Protein AF-0000000075406752 (afdb_homodimer)

Structure (mmCIF, N/CA/C/O backbone):
data_AF-0000000075406752-model_v1
#
loop_
_entity.id
_entity.type
_entity.pdbx_description
1 polymer 'Transcriptional regulator PadR-like family protein'
#
loop_
_atom_site.group_PDB
_atom_site.id
_atom_site.type_symbol
_atom_site.label_atom_id
_atom_site.label_alt_id
_atom_site.label_comp_id
_atom_site.label_asym_id
_atom_site.label_entity_id
_atom_site.label_seq_id
_atom_site.pdbx_PDB_ins_code
_atom_site.Cartn_x
_atom_site.Cartn_y
_atom_site.Cartn_z
_atom_site.occupancy
_atom_site.B_iso_or_equiv
_atom_site.auth_seq_id
_atom_site.auth_comp_id
_atom_site.auth_asym_id
_atom_site.auth_atom_id
_atom_site.pdbx_PDB_model_num
ATOM 1 N N . MET A 1 1 ? -32.5 10.633 36.094 1 24.72 1 MET A N 1
ATOM 2 C CA . MET A 1 1 ? -31.578 9.578 35.688 1 24.72 1 MET A CA 1
ATOM 3 C C . MET A 1 1 ? -31.484 9.469 34.156 1 24.72 1 MET A C 1
ATOM 5 O O . MET A 1 1 ? -32.438 9.062 33.5 1 24.72 1 MET A O 1
ATOM 9 N N . GLY A 1 2 ? -30.953 10.375 33.375 1 26.61 2 GLY A N 1
ATOM 10 C CA . GLY A 1 2 ? -31.203 10.727 32 1 26.61 2 GLY A CA 1
ATOM 11 C C . GLY A 1 2 ? -30.594 9.742 31.016 1 26.61 2 GLY A C 1
ATOM 12 O O . GLY A 1 2 ? -29.516 9.188 31.266 1 26.61 2 GLY A O 1
ATOM 13 N N . ASN A 1 3 ? -31.312 8.984 30.156 1 24.66 3 ASN A N 1
ATOM 14 C CA . ASN A 1 3 ? -31.109 7.953 29.156 1 24.66 3 ASN A CA 1
ATOM 15 C C . ASN A 1 3 ? -30.156 8.422 28.047 1 24.66 3 ASN A C 1
ATOM 17 O O . ASN A 1 3 ? -30.484 9.336 27.297 1 24.66 3 ASN A O 1
ATOM 21 N N . ILE A 1 4 ? -28.938 8.562 28.266 1 25.47 4 ILE A N 1
ATOM 22 C CA . ILE A 1 4 ? -27.984 9.031 27.281 1 25.47 4 ILE A CA 1
ATOM 23 C C . ILE A 1 4 ? -28 8.094 26.062 1 25.47 4 ILE A C 1
ATOM 25 O O . ILE A 1 4 ? -27.812 6.887 26.219 1 25.47 4 ILE A O 1
ATOM 29 N N . SER A 1 5 ? -28.812 8.336 25.078 1 24.89 5 SER A N 1
ATOM 30 C CA . SER A 1 5 ? -28.969 7.66 23.781 1 24.89 5 SER A CA 1
ATOM 31 C C . SER A 1 5 ? -27.641 7.566 23.047 1 24.89 5 SER A C 1
ATOM 33 O O . SER A 1 5 ? -26.875 8.539 22.984 1 24.89 5 SER A O 1
ATOM 35 N N . PHE A 1 6 ? -27 6.457 23.016 1 24.16 6 PHE A N 1
ATOM 36 C CA . PHE A 1 6 ? -25.812 5.965 22.312 1 24.16 6 PHE A CA 1
ATOM 37 C C . PHE A 1 6 ? -25.922 6.273 20.812 1 24.16 6 PHE A C 1
ATOM 39 O O . PHE A 1 6 ? -26.766 5.723 20.125 1 24.16 6 PHE A O 1
ATOM 46 N N . ILE A 1 7 ? -25.719 7.484 20.406 1 25.34 7 ILE A N 1
ATOM 47 C CA . ILE A 1 7 ? -25.766 7.852 18.984 1 25.34 7 ILE A CA 1
ATOM 48 C C . ILE A 1 7 ? -24.75 7.012 18.203 1 25.34 7 ILE A C 1
ATOM 50 O O . ILE A 1 7 ? -23.547 7.035 18.5 1 25.34 7 ILE A O 1
ATOM 54 N N . ASN A 1 8 ? -25.016 5.871 17.703 1 25.25 8 ASN A N 1
ATOM 55 C CA . ASN A 1 8 ? -24.406 4.973 16.734 1 25.25 8 ASN A CA 1
ATOM 56 C C . ASN A 1 8 ? -23.875 5.738 15.523 1 25.25 8 ASN A C 1
ATOM 58 O O . ASN A 1 8 ? -24.656 6.176 14.672 1 25.25 8 ASN A O 1
ATOM 62 N N . ILE A 1 9 ? -22.984 6.562 15.695 1 26.2 9 ILE A N 1
ATOM 63 C CA . ILE A 1 9 ? -22.453 7.273 14.539 1 26.2 9 ILE A CA 1
ATOM 64 C C . ILE A 1 9 ? -21.938 6.27 13.508 1 26.2 9 ILE A C 1
ATOM 66 O O . ILE A 1 9 ? -20.984 5.539 13.766 1 26.2 9 ILE A O 1
ATOM 70 N N . LEU A 1 10 ? -22.719 5.668 12.609 1 30.2 10 LEU A N 1
ATOM 71 C CA . LEU A 1 10 ? -22.516 4.973 11.344 1 30.2 10 LEU A CA 1
ATOM 72 C C . LEU A 1 10 ? -21.484 5.703 10.484 1 30.2 10 LEU A C 1
ATOM 74 O O . LEU A 1 10 ? -21.719 6.828 10.039 1 30.2 10 LEU A O 1
ATOM 78 N N . LEU A 1 11 ? -20.422 5.656 10.844 1 33.12 11 LEU A N 1
ATOM 79 C CA . LEU A 1 11 ? -19.375 6.148 9.938 1 33.12 11 LEU A CA 1
ATOM 80 C C . LEU A 1 11 ? -19.625 5.684 8.508 1 33.12 11 LEU A C 1
ATOM 82 O O . LEU A 1 11 ? -19.812 4.488 8.266 1 33.12 11 LEU A O 1
ATOM 86 N N . PRO A 1 12 ? -20.062 6.605 7.598 1 32.97 12 PRO A N 1
ATOM 87 C CA . PRO A 1 12 ? -20.547 6.277 6.262 1 32.97 12 PRO A CA 1
ATOM 88 C C . PRO A 1 12 ? -19.531 5.492 5.434 1 32.97 12 PRO A C 1
ATOM 90 O O . PRO A 1 12 ? -18.328 5.668 5.605 1 32.97 12 PRO A O 1
ATOM 93 N N . ASP A 1 13 ? -19.938 4.301 4.867 1 33.06 13 ASP A N 1
ATOM 94 C CA . ASP A 1 13 ? -19.469 3.477 3.756 1 33.06 13 ASP A CA 1
ATOM 95 C C . ASP A 1 13 ? -18.719 4.32 2.721 1 33.06 13 ASP A C 1
ATOM 97 O O . ASP A 1 13 ? -17.891 3.803 1.979 1 33.06 13 ASP A O 1
ATOM 101 N N . LYS A 1 14 ? -19 5.539 2.768 1 38.19 14 LYS A N 1
ATOM 102 C CA . LYS A 1 14 ? -18.547 6.422 1.693 1 38.19 14 LYS A CA 1
ATOM 103 C C . LYS A 1 14 ? -17.047 6.684 1.788 1 38.19 14 LYS A C 1
ATOM 105 O O . LYS A 1 14 ? -16.391 6.891 0.771 1 38.19 14 LYS A O 1
ATOM 110 N N . LEU A 1 15 ? -16.531 6.852 2.934 1 38.03 15 LEU A N 1
ATOM 111 C CA . LEU A 1 15 ? -15.117 7.191 2.998 1 38.03 15 LEU A CA 1
ATOM 112 C C . LEU A 1 15 ? -14.258 6.02 2.535 1 38.03 15 LEU A C 1
ATOM 114 O O . LEU A 1 15 ? -13.258 6.215 1.832 1 38.03 15 LEU A O 1
ATOM 118 N N . ALA A 1 16 ? -14.594 4.848 3.035 1 38.09 16 ALA A N 1
ATOM 119 C CA . ALA A 1 16 ? -13.875 3.695 2.494 1 38.09 16 ALA A CA 1
ATOM 120 C C . ALA A 1 16 ? -14.039 3.611 0.979 1 38.09 16 ALA A C 1
ATOM 122 O O . ALA A 1 16 ? -13.07 3.348 0.259 1 38.09 16 ALA A O 1
ATOM 123 N N . ALA A 1 17 ? -15.312 3.875 0.597 1 36.66 17 ALA A N 1
ATOM 124 C CA . ALA A 1 17 ? -15.609 3.881 -0.833 1 36.66 17 ALA A CA 1
ATOM 125 C C . ALA A 1 17 ? -14.875 5.016 -1.541 1 36.66 17 ALA A C 1
ATOM 127 O O . ALA A 1 17 ? -14.391 4.844 -2.66 1 36.66 17 ALA A O 1
ATOM 128 N N . ALA A 1 18 ? -14.836 6.086 -0.958 1 37.94 18 ALA A N 1
ATOM 129 C CA . ALA A 1 18 ? -14.156 7.207 -1.605 1 37.94 18 ALA A CA 1
ATOM 130 C C . ALA A 1 18 ? -12.664 6.922 -1.779 1 37.94 18 ALA A C 1
ATOM 132 O O . ALA A 1 18 ? -12.07 7.297 -2.791 1 37.94 18 ALA A O 1
ATOM 133 N N . THR A 1 19 ? -11.977 6.383 -0.791 1 38.41 19 THR A N 1
ATOM 134 C CA . THR A 1 19 ? -10.562 6.039 -0.949 1 38.41 19 THR A CA 1
ATOM 135 C C . THR A 1 19 ? -10.383 4.984 -2.039 1 38.41 19 THR A C 1
ATOM 137 O O . THR A 1 19 ? -9.477 5.09 -2.865 1 38.41 19 THR A O 1
ATOM 140 N N . VAL A 1 20 ? -11.297 4.078 -2.031 1 35.53 20 VAL A N 1
ATOM 141 C CA . VAL A 1 20 ? -11.266 3.088 -3.102 1 35.53 20 VAL A CA 1
ATOM 142 C C . VAL A 1 20 ? -11.648 3.744 -4.426 1 35.53 20 VAL A C 1
ATOM 144 O O . VAL A 1 20 ? -11.07 3.443 -5.469 1 35.53 20 VAL A O 1
ATOM 147 N N . VAL A 1 21 ? -12.688 4.539 -4.383 1 36.91 21 VAL A N 1
ATOM 148 C CA . VAL A 1 21 ? -13.156 5.219 -5.586 1 36.91 21 VAL A CA 1
ATOM 149 C C . VAL A 1 21 ? -12.055 6.121 -6.133 1 36.91 21 VAL A C 1
ATOM 151 O O . VAL A 1 21 ? -11.883 6.227 -7.352 1 36.91 21 VAL A O 1
ATOM 154 N N . ALA A 1 22 ? -11.453 6.848 -5.367 1 38.84 22 ALA A N 1
ATOM 155 C CA . ALA A 1 22 ? -10.367 7.656 -5.906 1 38.84 22 ALA A CA 1
ATOM 156 C C . ALA A 1 22 ? -9.32 6.777 -6.594 1 38.84 22 ALA A C 1
ATOM 158 O O . ALA A 1 22 ? -8.766 7.156 -7.625 1 38.84 22 ALA A O 1
ATOM 159 N N . MET A 1 23 ? -9.094 5.609 -6.125 1 36.25 23 MET A N 1
ATOM 160 C CA . MET A 1 23 ? -8.133 4.664 -6.68 1 36.25 23 MET A CA 1
ATOM 161 C C . MET A 1 23 ? -8.617 4.113 -8.016 1 36.25 23 MET A C 1
ATOM 163 O O . MET A 1 23 ? -7.805 3.775 -8.883 1 36.25 23 MET A O 1
ATOM 167 N N . THR A 1 24 ? -9.898 3.83 -8.039 1 35.12 24 THR A N 1
ATOM 168 C CA . THR A 1 24 ? -10.414 3.211 -9.258 1 35.12 24 THR A CA 1
ATOM 169 C C . THR A 1 24 ? -10.516 4.234 -10.383 1 35.12 24 THR A C 1
ATOM 171 O O . THR A 1 24 ? -10.898 3.893 -11.508 1 35.12 24 THR A O 1
ATOM 174 N N . SER A 1 25 ? -10.664 5.434 -10 1 36.56 25 SER A N 1
ATOM 175 C CA . SER A 1 25 ? -10.82 6.289 -11.172 1 36.56 25 SER A CA 1
ATOM 176 C C . SER A 1 25 ? -9.641 6.145 -12.133 1 36.56 25 SER A C 1
ATOM 178 O O . SER A 1 25 ? -9.633 6.75 -13.203 1 36.56 25 SER A O 1
ATOM 180 N N . ALA A 1 26 ? -8.508 5.773 -11.633 1 38.19 26 ALA A N 1
ATOM 181 C CA . ALA A 1 26 ? -7.445 5.918 -12.625 1 38.19 26 ALA A CA 1
ATOM 182 C C . ALA A 1 26 ? -7.816 5.223 -13.93 1 38.19 26 ALA A C 1
ATOM 184 O O . ALA A 1 26 ? -7.801 5.844 -15 1 38.19 26 ALA A O 1
ATOM 185 N N . THR A 1 27 ? -6.891 4.211 -14.367 1 35.78 27 THR A N 1
ATOM 186 C CA . THR A 1 27 ? -6.527 3.828 -15.727 1 35.78 27 THR A CA 1
ATOM 187 C C . THR A 1 27 ? -7.531 2.832 -16.297 1 35.78 27 THR A C 1
ATOM 189 O O . THR A 1 27 ? -7.344 1.619 -16.188 1 35.78 27 THR A O 1
ATOM 192 N N . ARG A 1 28 ? -8.82 3.084 -15.945 1 36.91 28 ARG A N 1
ATOM 193 C CA . ARG A 1 28 ? -9.602 2.123 -16.719 1 36.91 28 ARG A CA 1
ATOM 194 C C . ARG A 1 28 ? -9.297 2.244 -18.203 1 36.91 28 ARG A C 1
ATOM 196 O O . ARG A 1 28 ? -9.641 3.248 -18.828 1 36.91 28 ARG A O 1
ATOM 203 N N . ASN A 1 29 ? -8.188 1.988 -18.719 1 35.59 29 ASN A N 1
ATOM 204 C CA . ASN A 1 29 ? -8.188 1.88 -20.172 1 35.59 29 ASN A CA 1
ATOM 205 C C . ASN A 1 29 ? -9.297 0.95 -20.656 1 35.59 29 ASN A C 1
ATOM 207 O O . ASN A 1 29 ? -9.375 -0.204 -20.234 1 35.59 29 ASN A O 1
ATOM 211 N N . GLN A 1 30 ? -10.484 1.503 -21.016 1 37.66 30 GLN A N 1
ATOM 212 C CA . GLN A 1 30 ? -11.688 0.983 -21.656 1 37.66 30 GLN A CA 1
ATOM 213 C C . GLN A 1 30 ? -11.344 0.011 -22.781 1 37.66 30 GLN A C 1
ATOM 215 O O . GLN A 1 30 ? -12.203 -0.346 -23.594 1 37.66 30 GLN A O 1
ATOM 220 N N . GLY A 1 31 ? -10.188 -0.173 -23.297 1 35.91 31 GLY A N 1
ATOM 221 C CA . GLY A 1 31 ? -10.383 -1.064 -24.422 1 35.91 31 GLY A CA 1
ATOM 222 C C . GLY A 1 31 ? -11.016 -2.391 -24.031 1 35.91 31 GLY A C 1
ATOM 223 O O . GLY A 1 31 ? -11.336 -2.613 -22.875 1 35.91 31 GLY A O 1
ATOM 224 N N . LYS A 1 32 ? -11.227 -3.432 -24.797 1 46.22 32 LYS A N 1
ATOM 225 C CA . LYS A 1 32 ? -12.023 -4.652 -24.719 1 46.22 32 LYS A CA 1
ATOM 226 C C . LYS A 1 32 ? -12.047 -5.215 -23.312 1 46.22 32 LYS A C 1
ATOM 228 O O . LYS A 1 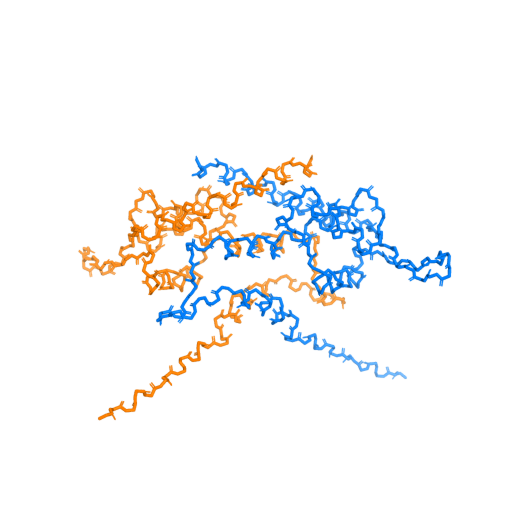32 ? -13.102 -5.637 -22.828 1 46.22 32 LYS A O 1
ATOM 233 N N . GLY A 1 33 ? -11.102 -5.859 -22.609 1 48 33 GLY A N 1
ATOM 234 C CA . GLY A 1 33 ? -11.234 -6.594 -21.359 1 48 33 GLY A CA 1
ATOM 235 C C . GLY A 1 33 ? -11.023 -5.727 -20.141 1 48 33 GLY A C 1
ATOM 236 O O . GLY A 1 33 ? -9.977 -5.09 -19.984 1 48 33 GLY A O 1
ATOM 237 N N . GLY A 1 34 ? -12.047 -4.891 -19.594 1 62.34 34 GLY A N 1
ATOM 238 C CA . GLY A 1 34 ? -12.352 -4.012 -18.469 1 62.34 34 GLY A CA 1
ATOM 239 C C . GLY A 1 34 ? -11.516 -4.309 -17.234 1 62.34 34 GLY A C 1
ATOM 240 O O . GLY A 1 34 ? -11.859 -3.871 -16.141 1 62.34 34 GLY A O 1
ATOM 241 N N . GLY A 1 35 ? -10.57 -5.09 -17.25 1 83.25 35 GLY A N 1
ATOM 242 C CA . GLY A 1 35 ? -9.867 -5.457 -16.031 1 83.25 35 GLY A CA 1
ATOM 243 C C . GLY A 1 35 ? -8.688 -4.547 -15.734 1 83.25 35 GLY A C 1
ATOM 244 O O . GLY A 1 35 ? -8.43 -3.592 -16.469 1 83.25 35 GLY A O 1
ATOM 245 N N . VAL A 1 36 ? -8.109 -4.578 -14.648 1 94 36 VAL A N 1
ATOM 246 C CA . VAL A 1 36 ? -6.93 -3.834 -14.219 1 94 36 VAL A CA 1
ATOM 247 C C . VAL A 1 36 ? -5.781 -4.07 -15.203 1 94 36 VAL A C 1
ATOM 249 O O . VAL A 1 36 ? -5.547 -5.203 -15.625 1 94 36 VAL A O 1
ATOM 252 N N . ASP A 1 37 ? -5.117 -2.957 -15.672 1 97.5 37 ASP A N 1
ATOM 253 C CA . ASP A 1 37 ? -3.908 -3.088 -16.484 1 97.5 37 ASP A CA 1
ATOM 254 C C . ASP A 1 37 ? -2.654 -3.014 -15.609 1 97.5 37 ASP A C 1
ATOM 256 O O . ASP A 1 37 ? -2.168 -1.922 -15.312 1 97.5 37 ASP A O 1
ATOM 260 N N . TYR A 1 38 ? -2.01 -4.09 -15.375 1 98.19 38 TYR A N 1
ATOM 261 C CA . TYR A 1 38 ? -0.86 -4.172 -14.477 1 98.19 38 TYR A CA 1
ATOM 262 C C . TYR A 1 38 ? 0.425 -3.797 -15.203 1 98.19 38 TYR A C 1
ATOM 264 O O . TYR A 1 38 ? 1.492 -3.717 -14.594 1 98.19 38 TYR A O 1
ATOM 272 N N . THR A 1 39 ? 0.388 -3.557 -16.469 1 98.5 39 THR A N 1
ATOM 273 C CA . THR A 1 39 ? 1.556 -3.076 -17.203 1 98.5 39 THR A CA 1
ATOM 274 C C . THR A 1 39 ? 1.604 -1.551 -17.203 1 98.5 39 THR A C 1
ATOM 276 O O . THR A 1 39 ? 2.557 -0.956 -17.719 1 98.5 39 THR A O 1
ATOM 279 N N . ASP A 1 40 ? 0.571 -0.967 -16.641 1 97.75 40 ASP A N 1
ATOM 280 C CA . ASP A 1 40 ? 0.488 0.486 -16.547 1 97.75 40 ASP A CA 1
ATOM 281 C C . ASP A 1 40 ? 1.146 0.988 -15.258 1 97.75 40 ASP A C 1
ATOM 283 O O . ASP A 1 40 ? 0.696 0.663 -14.164 1 97.75 40 ASP A O 1
ATOM 287 N N . ARG A 1 41 ? 2.092 1.85 -15.398 1 97 41 ARG A N 1
ATOM 288 C CA . ARG A 1 41 ? 2.803 2.428 -14.266 1 97 41 ARG A CA 1
ATOM 289 C C . ARG A 1 41 ? 1.844 3.158 -13.328 1 97 41 ARG A C 1
ATOM 291 O O . ARG A 1 41 ? 2.057 3.191 -12.117 1 97 41 ARG A O 1
ATOM 298 N N . GLN A 1 42 ? 0.825 3.701 -13.93 1 96.5 42 GLN A N 1
ATOM 299 C CA . GLN A 1 42 ? -0.124 4.488 -13.148 1 96.5 42 GLN A CA 1
ATOM 300 C C . GLN A 1 42 ? -0.824 3.623 -12.102 1 96.5 42 GLN A C 1
ATOM 302 O O . GLN A 1 42 ? -1.146 4.098 -11.008 1 96.5 42 GLN A O 1
ATOM 307 N N . TYR A 1 43 ? -1.091 2.354 -12.391 1 96.69 43 TYR A N 1
ATOM 308 C CA . TYR A 1 43 ? -1.7 1.454 -11.414 1 96.69 43 TYR A CA 1
ATOM 309 C C . TYR A 1 43 ? -0.833 1.331 -10.172 1 96.69 43 TYR A C 1
ATOM 311 O O . TYR A 1 43 ? -1.315 1.519 -9.055 1 96.69 43 TYR A O 1
ATOM 319 N N . TRP A 1 44 ? 0.472 1.095 -10.352 1 97.38 44 TRP A N 1
ATOM 320 C CA . TRP A 1 44 ? 1.381 0.863 -9.234 1 97.38 44 TRP A CA 1
ATOM 321 C C . TRP A 1 44 ? 1.648 2.156 -8.469 1 97.38 44 TRP A C 1
ATOM 323 O O . TRP A 1 44 ? 1.719 2.158 -7.238 1 97.38 44 TRP A O 1
ATOM 333 N N . SER A 1 45 ? 1.775 3.262 -9.203 1 96.5 45 SER A N 1
ATOM 334 C CA . SER A 1 45 ? 1.986 4.555 -8.562 1 96.5 45 SER A CA 1
ATOM 335 C C . SER A 1 45 ? 0.792 4.941 -7.699 1 96.5 45 SER A C 1
ATOM 337 O O . SER A 1 45 ? 0.961 5.52 -6.621 1 96.5 45 SER A O 1
ATOM 339 N N . GLY A 1 46 ? -0.422 4.648 -8.25 1 96.69 46 GLY A N 1
ATOM 340 C CA . GLY A 1 46 ? -1.618 4.902 -7.465 1 96.69 46 GLY A CA 1
ATOM 341 C C . GLY A 1 46 ? -1.681 4.082 -6.191 1 96.69 46 GLY A C 1
ATOM 342 O O . GLY A 1 46 ? -2.043 4.594 -5.133 1 96.69 46 GLY A O 1
ATOM 343 N N . LEU A 1 47 ? -1.373 2.83 -6.301 1 97.12 47 LEU A N 1
ATOM 344 C CA . LEU A 1 47 ? -1.353 1.911 -5.164 1 97.12 47 LEU A CA 1
ATOM 345 C C . LEU A 1 47 ? -0.333 2.357 -4.125 1 97.12 47 LEU A C 1
ATOM 347 O O . LEU A 1 47 ? -0.618 2.344 -2.924 1 97.12 47 LEU A O 1
ATOM 351 N N . ILE A 1 48 ? 0.802 2.768 -4.539 1 97.31 48 ILE A N 1
ATOM 352 C CA . ILE A 1 48 ? 1.881 3.232 -3.674 1 97.31 48 ILE A CA 1
ATOM 353 C C . ILE A 1 48 ? 1.451 4.508 -2.953 1 97.31 48 ILE A C 1
ATOM 355 O O . ILE A 1 48 ? 1.604 4.621 -1.734 1 97.31 48 ILE A O 1
ATOM 359 N N . LYS A 1 49 ? 0.901 5.414 -3.664 1 96.88 49 LYS A N 1
ATOM 360 C CA . LYS A 1 49 ? 0.445 6.66 -3.061 1 96.88 49 LYS A CA 1
ATOM 361 C C . LYS A 1 49 ? -0.638 6.402 -2.018 1 96.88 49 LYS A C 1
ATOM 363 O O . LYS A 1 49 ? -0.604 6.977 -0.926 1 96.88 49 LYS A O 1
ATOM 368 N N . MET A 1 50 ? -1.542 5.555 -2.359 1 96.44 50 MET A N 1
ATOM 369 C CA . MET A 1 50 ? -2.621 5.203 -1.441 1 96.44 50 MET A CA 1
ATOM 370 C C . MET A 1 50 ? -2.068 4.602 -0.155 1 96.44 50 MET A C 1
ATOM 372 O O . MET A 1 50 ? -2.531 4.93 0.939 1 96.44 50 MET A O 1
ATOM 376 N N . SER A 1 51 ? -1.109 3.789 -0.212 1 97 51 SER A N 1
ATOM 377 C CA . SER A 1 51 ? -0.64 3.027 0.939 1 97 51 SER A CA 1
ATOM 378 C C . SER A 1 51 ? 0.366 3.826 1.76 1 97 51 SER A C 1
ATOM 380 O O . SER A 1 51 ? 0.498 3.615 2.967 1 97 51 SER A O 1
ATOM 382 N N . LEU A 1 52 ? 1.037 4.82 1.13 1 97.56 52 LEU A N 1
ATOM 383 C CA . LEU A 1 52 ? 2.174 5.43 1.813 1 97.56 52 LEU A CA 1
ATOM 384 C C . LEU A 1 52 ? 1.886 6.887 2.152 1 97.56 52 LEU A C 1
ATOM 386 O O . LEU A 1 52 ? 2.613 7.5 2.936 1 97.56 52 LEU A O 1
ATOM 390 N N . SER A 1 53 ? 0.817 7.461 1.712 1 97.56 53 SER A N 1
ATOM 391 C CA . SER A 1 53 ? 0.555 8.883 1.927 1 97.56 53 SER A CA 1
ATOM 392 C C . SER A 1 53 ? 0.477 9.211 3.414 1 97.56 53 SER A C 1
ATOM 394 O O . SER A 1 53 ? 1.094 10.172 3.875 1 97.56 53 SER A O 1
ATOM 396 N N . LYS A 1 54 ? -0.255 8.406 4.176 1 98.12 54 LYS A N 1
ATOM 397 C CA . LYS A 1 54 ? -0.406 8.656 5.605 1 98.12 54 LYS A CA 1
ATOM 398 C C . LYS A 1 54 ? 0.937 8.562 6.324 1 98.12 54 LYS A C 1
ATOM 400 O O . LYS A 1 54 ? 1.212 9.336 7.242 1 98.12 54 LYS A O 1
ATOM 405 N N . PHE A 1 55 ? 1.712 7.609 5.922 1 98.12 55 PHE A N 1
ATOM 406 C CA . PHE A 1 55 ? 3.055 7.457 6.473 1 98.12 55 PHE A CA 1
ATOM 407 C C . PHE A 1 55 ? 3.863 8.734 6.277 1 98.12 55 PHE A C 1
ATOM 409 O O . PHE A 1 55 ? 4.453 9.258 7.227 1 98.12 55 PHE A O 1
ATOM 416 N N . PHE A 1 56 ? 3.885 9.266 5.105 1 98 56 PHE A N 1
ATOM 417 C CA . PHE A 1 56 ? 4.746 10.398 4.801 1 98 56 PHE A CA 1
ATOM 418 C C . PHE A 1 56 ? 4.172 11.688 5.387 1 98 56 PHE A C 1
ATOM 420 O O . PHE A 1 56 ? 4.914 12.609 5.715 1 98 56 PHE A O 1
ATOM 427 N N . ILE A 1 57 ? 2.805 11.75 5.516 1 98.56 57 ILE A N 1
ATOM 428 C CA . ILE A 1 57 ? 2.209 12.891 6.211 1 98.56 57 ILE A CA 1
ATOM 429 C C . ILE A 1 57 ? 2.725 12.938 7.648 1 98.56 57 ILE A C 1
ATOM 431 O O . ILE A 1 57 ? 3.172 13.984 8.117 1 98.56 57 ILE A O 1
ATOM 435 N N . LEU A 1 58 ? 2.693 11.812 8.344 1 98.5 58 LEU A N 1
ATOM 436 C CA . LEU A 1 58 ? 3.219 11.75 9.703 1 98.5 58 LEU A CA 1
ATOM 437 C C . LEU A 1 58 ? 4.715 12.047 9.719 1 98.5 58 LEU A C 1
ATOM 439 O O . LEU A 1 58 ? 5.207 12.711 10.633 1 98.5 58 LEU A O 1
ATOM 443 N N . ALA A 1 59 ? 5.418 11.539 8.742 1 98.12 59 ALA A N 1
ATOM 444 C CA . ALA A 1 59 ? 6.859 11.766 8.656 1 98.12 59 ALA A CA 1
ATOM 445 C C . ALA A 1 59 ? 7.184 13.25 8.602 1 98.12 59 ALA A C 1
ATOM 447 O O . ALA A 1 59 ? 8.078 13.727 9.305 1 98.12 59 ALA A O 1
ATOM 448 N N . GLU A 1 60 ? 6.465 13.945 7.742 1 98.19 60 GLU A N 1
ATOM 449 C CA . GLU A 1 60 ? 6.715 15.375 7.613 1 98.19 60 GLU A CA 1
ATOM 450 C C . GLU A 1 60 ? 6.355 16.125 8.898 1 98.19 60 GLU A C 1
ATOM 452 O O . GLU A 1 60 ? 7.074 17.031 9.312 1 98.19 60 GLU A O 1
ATOM 457 N N . LEU A 1 61 ? 5.262 15.688 9.562 1 98.56 61 LEU A N 1
ATOM 458 C CA . LEU A 1 61 ? 4.82 16.359 10.781 1 98.56 61 LEU A CA 1
ATOM 459 C C . LEU A 1 61 ? 5.758 16.047 11.945 1 98.56 61 LEU A C 1
ATOM 461 O O . LEU A 1 61 ? 5.793 16.781 12.938 1 98.56 61 LEU A O 1
ATOM 465 N N . GLN A 1 62 ? 6.418 14.93 11.867 1 97.56 62 GLN A N 1
ATOM 466 C CA . GLN A 1 62 ? 7.434 14.594 12.859 1 97.56 62 GLN A CA 1
ATOM 467 C C . GLN A 1 62 ? 8.57 15.609 12.852 1 97.56 62 GLN A C 1
ATOM 469 O O 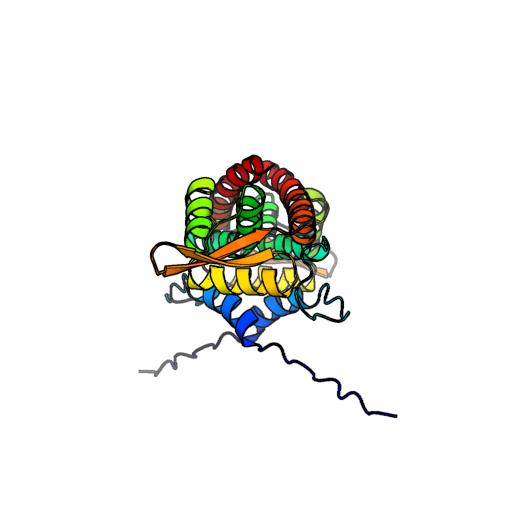. GLN A 1 62 ? 9.195 15.867 13.883 1 97.56 62 GLN A O 1
ATOM 474 N N . ARG A 1 63 ? 8.82 16.203 11.75 1 97.31 63 ARG A N 1
ATOM 475 C CA . ARG A 1 63 ? 9.922 17.141 11.602 1 97.31 63 ARG A CA 1
ATOM 476 C C . ARG A 1 63 ? 9.555 18.5 12.195 1 97.31 63 ARG A C 1
ATOM 478 O O . ARG A 1 63 ? 10.383 19.141 12.859 1 97.31 63 ARG A O 1
ATOM 485 N N . ARG A 1 64 ? 8.391 19.016 11.969 1 97.94 64 ARG A N 1
ATOM 486 C CA . ARG A 1 64 ? 7.91 20.281 12.477 1 97.94 64 ARG A CA 1
ATOM 487 C C . ARG A 1 64 ? 6.418 20.453 12.219 1 97.94 64 ARG A C 1
ATOM 489 O O . ARG A 1 64 ? 5.852 19.781 11.352 1 97.94 64 ARG A O 1
ATOM 496 N N . PRO A 1 65 ? 5.738 21.344 12.953 1 98.38 65 PRO A N 1
ATOM 497 C CA . PRO A 1 65 ? 4.359 21.703 12.625 1 98.38 65 PRO A CA 1
ATOM 498 C C . PRO A 1 65 ? 4.238 22.375 11.25 1 98.38 65 PRO A C 1
ATOM 500 O O . PRO A 1 65 ? 5.156 23.078 10.82 1 98.38 65 PRO A O 1
ATOM 503 N N . MET A 1 66 ? 3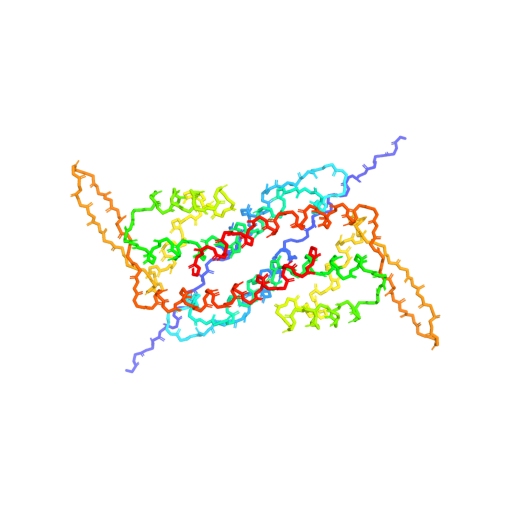.154 22.188 10.539 1 98 66 MET A N 1
ATOM 504 C CA . MET A 1 66 ? 2.984 22.703 9.188 1 98 66 MET A CA 1
ATOM 505 C C . MET A 1 66 ? 1.513 22.969 8.883 1 98 66 MET A C 1
ATOM 507 O O . MET A 1 66 ? 0.633 22.344 9.484 1 98 66 MET A O 1
ATOM 511 N N . HIS A 1 67 ? 1.266 23.875 7.918 1 96.94 67 HIS A N 1
ATOM 512 C CA . HIS A 1 67 ? -0.046 24.016 7.293 1 96.94 67 HIS A CA 1
ATOM 513 C C . HIS A 1 67 ? -0.306 22.875 6.309 1 96.94 67 HIS A C 1
ATOM 515 O O . HIS A 1 67 ? 0.626 22.188 5.891 1 96.94 67 HIS A O 1
ATOM 521 N N . GLY A 1 68 ? -1.643 22.703 5.992 1 96.5 68 GLY A N 1
ATOM 522 C CA . GLY A 1 68 ? -2.006 21.625 5.078 1 96.5 68 GLY A CA 1
ATOM 523 C C . GLY A 1 68 ? -1.248 21.688 3.766 1 96.5 68 GLY A C 1
ATOM 524 O O . GLY A 1 68 ? -0.67 20.688 3.336 1 96.5 68 GLY A O 1
ATOM 525 N N . TYR A 1 69 ? -1.229 22.828 3.215 1 95.56 69 TYR A N 1
ATOM 526 C CA . TYR A 1 69 ? -0.552 23.016 1.935 1 95.56 69 TYR A CA 1
ATOM 527 C C . TYR A 1 69 ? 0.931 22.688 2.049 1 95.56 69 TYR A C 1
ATOM 529 O O . TYR A 1 69 ? 1.505 22.062 1.149 1 95.56 69 TYR A O 1
ATOM 537 N N . GLU A 1 70 ? 1.534 23.078 3.061 1 97.12 70 GLU A N 1
ATOM 538 C CA . GLU A 1 70 ? 2.955 22.844 3.291 1 97.12 70 GLU A CA 1
ATOM 539 C C . GLU A 1 70 ? 3.24 21.344 3.447 1 97.12 70 GLU A C 1
ATOM 541 O O . GLU A 1 70 ? 4.273 20.859 2.988 1 97.12 70 GLU A O 1
ATOM 546 N N . ILE A 1 71 ? 2.363 20.625 4.09 1 98.12 71 ILE A N 1
ATOM 547 C CA . ILE A 1 71 ? 2.531 19.188 4.273 1 98.12 71 ILE A CA 1
ATOM 548 C C . ILE A 1 71 ? 2.584 18.5 2.912 1 98.12 71 ILE A C 1
ATOM 550 O O . ILE A 1 71 ? 3.516 17.734 2.629 1 98.12 71 ILE A O 1
ATOM 554 N N . ALA A 1 72 ? 1.594 18.766 2.082 1 98 72 ALA A N 1
ATOM 555 C CA . ALA A 1 72 ? 1.545 18.156 0.752 1 98 72 ALA A CA 1
ATOM 556 C C . ALA A 1 72 ? 2.799 18.5 -0.05 1 98 72 ALA A C 1
ATOM 558 O O . ALA A 1 72 ? 3.367 17.641 -0.717 1 98 72 ALA A O 1
ATOM 559 N N . ARG A 1 73 ? 3.223 19.766 0.026 1 97.94 73 ARG A N 1
ATOM 560 C CA . ARG A 1 73 ? 4.402 20.219 -0.699 1 97.94 73 ARG A CA 1
ATOM 561 C C . ARG A 1 73 ? 5.66 19.516 -0.203 1 97.94 73 ARG A C 1
ATOM 563 O O . ARG A 1 73 ? 6.496 19.094 -1.003 1 97.94 73 ARG A O 1
ATOM 570 N N . GLN A 1 74 ? 5.828 19.406 1.072 1 97.81 74 GLN A N 1
ATOM 571 C CA . GLN A 1 74 ? 7.012 18.766 1.629 1 97.81 74 GLN A CA 1
ATOM 572 C C . GLN A 1 74 ? 7.043 17.281 1.282 1 97.81 74 GLN A C 1
ATOM 574 O O . GLN A 1 74 ? 8.102 16.719 0.988 1 97.81 74 GLN A O 1
ATOM 579 N N . VAL A 1 75 ? 5.883 16.578 1.317 1 97.62 75 VAL A N 1
ATOM 580 C CA . VAL A 1 75 ? 5.832 15.18 0.897 1 97.62 75 VAL A CA 1
ATOM 581 C C . VAL A 1 75 ? 6.238 15.07 -0.571 1 97.62 75 VAL A C 1
ATOM 583 O O . VAL A 1 75 ? 6.977 14.156 -0.95 1 97.62 75 VAL A O 1
ATOM 586 N N . GLU A 1 76 ? 5.699 15.938 -1.439 1 97.75 76 GLU A N 1
ATOM 587 C CA . GLU A 1 76 ? 6.066 15.953 -2.852 1 97.75 76 GLU A CA 1
ATOM 588 C C . GLU A 1 76 ? 7.578 16.062 -3.025 1 97.75 76 GLU A C 1
ATOM 590 O O . GLU A 1 76 ? 8.18 15.32 -3.799 1 97.75 76 GLU A O 1
ATOM 595 N N . LEU A 1 77 ? 8.188 17 -2.303 1 96.38 77 LEU A N 1
ATOM 596 C CA . LEU A 1 77 ? 9.617 17.266 -2.42 1 96.38 77 LEU A CA 1
ATOM 597 C C . LEU A 1 77 ? 10.43 16.062 -1.922 1 96.38 77 LEU A C 1
ATOM 599 O O . LEU A 1 77 ? 11.375 15.641 -2.582 1 96.38 77 LEU A O 1
ATOM 603 N N . SER A 1 78 ? 10.031 15.461 -0.831 1 95.12 78 SER A N 1
ATOM 604 C CA . SER A 1 78 ? 10.82 14.406 -0.202 1 95.12 78 SER A CA 1
ATOM 605 C C . SER A 1 78 ? 10.648 13.078 -0.929 1 95.12 78 SER A C 1
ATOM 607 O O . SER A 1 78 ? 11.469 12.172 -0.776 1 95.12 78 SER A O 1
ATOM 609 N N . THR A 1 79 ? 9.555 12.914 -1.673 1 95.75 79 THR A N 1
ATOM 610 C CA . THR A 1 79 ? 9.305 11.656 -2.365 1 95.75 79 THR A CA 1
ATOM 611 C C . THR A 1 79 ? 9.289 11.859 -3.877 1 95.75 79 THR A C 1
ATOM 613 O O . THR A 1 79 ? 8.828 11 -4.621 1 95.75 79 THR A O 1
ATOM 616 N N . LYS A 1 80 ? 9.656 13.062 -4.328 1 94.5 80 LYS A N 1
ATOM 617 C CA . LYS A 1 80 ? 9.625 13.445 -5.738 1 94.5 80 LYS A CA 1
ATOM 618 C C . LYS A 1 80 ? 8.25 13.18 -6.344 1 94.5 80 LYS A C 1
ATOM 620 O O . LYS A 1 80 ? 8.141 12.641 -7.449 1 94.5 80 LYS A O 1
ATOM 625 N N . GLY A 1 81 ? 7.254 13.391 -5.52 1 95 81 GLY A N 1
ATOM 626 C CA . GLY A 1 81 ? 5.871 13.367 -5.973 1 95 81 GLY A CA 1
ATOM 627 C C . GLY A 1 81 ? 5.215 12.008 -5.84 1 95 81 GLY A C 1
ATOM 628 O O . GLY A 1 81 ? 3.996 11.891 -5.957 1 95 81 GLY A O 1
ATOM 629 N N . CYS A 1 82 ? 5.906 10.938 -5.508 1 93.19 82 CYS A N 1
ATOM 630 C CA . CYS A 1 82 ? 5.445 9.555 -5.539 1 93.19 82 CYS A CA 1
ATOM 631 C C . CYS A 1 82 ? 4.305 9.344 -4.551 1 93.19 82 CYS A C 1
ATOM 633 O O . CYS A 1 82 ? 3.377 8.578 -4.824 1 93.19 82 CYS A O 1
ATOM 635 N N . CYS A 1 83 ? 4.297 10.078 -3.42 1 95.94 83 CYS A N 1
ATOM 636 C CA . CYS A 1 83 ? 3.361 9.805 -2.336 1 95.94 83 CYS A CA 1
ATOM 637 C C . CYS A 1 83 ? 2.66 11.078 -1.884 1 95.94 83 CYS A C 1
ATOM 639 O O . CYS A 1 83 ? 2.123 11.141 -0.776 1 95.94 83 CYS A O 1
ATOM 641 N N . ALA A 1 84 ? 2.781 12.094 -2.699 1 96.75 84 ALA A N 1
ATOM 642 C CA . ALA A 1 84 ? 2.18 13.375 -2.348 1 96.75 84 ALA A CA 1
ATOM 643 C C . ALA A 1 84 ? 0.659 13.32 -2.475 1 96.75 84 ALA A C 1
ATOM 645 O O . ALA A 1 84 ? 0.13 13 -3.543 1 96.75 84 ALA A O 1
ATOM 646 N N . PRO A 1 85 ? -0.006 13.617 -1.385 1 96.69 85 PRO A N 1
ATOM 647 C CA . PRO A 1 85 ? -1.465 13.672 -1.503 1 96.69 85 PRO A CA 1
ATOM 648 C C . PRO A 1 85 ? -1.952 14.938 -2.213 1 96.69 85 PRO A C 1
ATOM 650 O O . PRO A 1 85 ? -1.298 15.977 -2.145 1 96.69 85 PRO A O 1
ATOM 653 N N . THR A 1 86 ? -3.098 14.742 -2.908 1 94.38 86 THR A N 1
ATOM 654 C CA . THR A 1 86 ? -3.826 15.93 -3.332 1 94.38 86 THR A CA 1
ATOM 655 C C . THR A 1 86 ? -4.5 16.609 -2.141 1 94.38 86 THR A C 1
ATOM 657 O O . THR A 1 86 ? -4.594 16.016 -1.06 1 94.38 86 THR A O 1
ATOM 660 N N . ALA A 1 87 ? -4.934 17.891 -2.389 1 92.69 87 ALA A N 1
ATOM 661 C CA . ALA A 1 87 ? -5.68 18.578 -1.34 1 92.69 87 ALA A CA 1
ATOM 662 C C . ALA A 1 87 ? -6.918 17.781 -0.937 1 92.69 87 ALA A C 1
ATOM 664 O O . ALA A 1 87 ? -7.211 17.641 0.253 1 92.69 87 ALA A O 1
ATOM 665 N N . GLY A 1 88 ? -7.598 17.281 -1.844 1 94.56 88 GLY A N 1
ATOM 666 C CA . GLY A 1 88 ? -8.805 16.516 -1.589 1 94.56 88 GLY A CA 1
ATOM 667 C C . GLY A 1 88 ? -8.562 15.258 -0.766 1 94.56 88 GLY A C 1
ATOM 668 O O . GLY A 1 88 ? -9.445 14.797 -0.044 1 94.56 88 GLY A O 1
ATOM 669 N N . ALA A 1 89 ? -7.383 14.703 -0.829 1 96 89 ALA A N 1
ATOM 670 C CA . ALA A 1 89 ? -7.039 13.484 -0.102 1 96 89 ALA A CA 1
ATOM 671 C C . ALA A 1 89 ? -6.379 13.812 1.234 1 96 89 ALA A C 1
ATOM 673 O O . ALA A 1 89 ? -6.457 13.023 2.182 1 96 89 ALA A O 1
ATOM 674 N N . LEU A 1 90 ? -5.754 14.938 1.318 1 98.12 90 LEU A N 1
ATOM 675 C CA . LEU A 1 90 ? -4.961 15.305 2.484 1 98.12 90 LEU A CA 1
ATOM 676 C C . LEU A 1 90 ? -5.859 15.68 3.658 1 98.12 90 LEU A C 1
ATOM 678 O O . LEU A 1 90 ? -5.652 15.211 4.777 1 98.12 90 LEU A O 1
ATOM 682 N N . TYR A 1 91 ? -6.836 16.453 3.426 1 97.38 91 TYR A N 1
ATOM 683 C CA . TYR A 1 91 ? -7.551 17.078 4.535 1 97.38 91 TYR A CA 1
ATOM 684 C C . TYR A 1 91 ? -8.461 16.078 5.234 1 97.38 91 TYR A C 1
ATOM 686 O O . TYR A 1 91 ? -8.594 16.109 6.461 1 97.38 91 TYR A O 1
ATOM 694 N N . PRO A 1 92 ? -9.047 15.172 4.555 1 97.06 92 PRO A N 1
ATOM 695 C CA . PRO A 1 92 ? -9.75 14.102 5.262 1 97.06 92 PRO A CA 1
ATOM 696 C C . PRO A 1 92 ? -8.828 13.281 6.16 1 97.06 92 PRO A C 1
ATOM 698 O O . PRO A 1 92 ? -9.219 12.883 7.258 1 97.06 92 PRO A O 1
ATOM 701 N N . VAL A 1 93 ? -7.625 13.016 5.695 1 97.62 93 VAL A N 1
ATOM 702 C CA . VAL A 1 93 ? -6.656 12.273 6.496 1 97.62 93 VAL A CA 1
ATOM 703 C C . VAL A 1 93 ? -6.273 13.086 7.73 1 97.62 93 VAL A C 1
ATOM 705 O O . VAL A 1 93 ? -6.211 12.555 8.836 1 97.62 93 VAL A O 1
ATOM 708 N N . LEU A 1 94 ? -5.992 14.383 7.539 1 98.19 94 LEU A N 1
ATOM 709 C CA . LEU A 1 94 ? -5.656 15.242 8.664 1 98.19 94 LEU A CA 1
ATOM 710 C C . LEU A 1 94 ? -6.801 15.297 9.672 1 98.19 94 LEU A C 1
ATOM 712 O O . LEU A 1 94 ? -6.57 15.297 10.883 1 98.19 94 LEU A O 1
ATOM 716 N N . ARG A 1 95 ? -8.008 15.352 9.188 1 97.5 95 ARG A N 1
ATOM 717 C CA . ARG A 1 95 ? -9.164 15.328 10.07 1 97.5 95 ARG A CA 1
ATOM 718 C C . ARG A 1 95 ? -9.227 14.016 10.844 1 97.5 95 ARG A C 1
ATOM 720 O O . ARG A 1 95 ? -9.477 14.016 12.055 1 97.5 95 ARG A O 1
ATOM 727 N N . GLU A 1 96 ? -9.047 12.922 10.117 1 97.5 96 GLU A N 1
ATOM 728 C CA . GLU A 1 96 ? -9.016 11.609 10.75 1 97.5 96 GLU A CA 1
ATOM 729 C C . GLU A 1 96 ? -7.941 11.547 11.836 1 97.5 96 GLU A C 1
ATOM 731 O O . GLU A 1 96 ? -8.195 11.055 12.938 1 97.5 96 GLU A O 1
ATOM 736 N N . PHE A 1 97 ? -6.773 12.07 11.562 1 98.38 97 PHE A N 1
ATOM 737 C CA . PHE A 1 97 ? -5.68 12.094 12.531 1 98.38 97 PHE A CA 1
ATOM 738 C C . PHE A 1 97 ? -6.039 12.961 13.734 1 98.38 97 PHE A C 1
ATOM 740 O O . PHE A 1 97 ? -5.723 12.609 14.867 1 98.38 97 PHE A O 1
ATOM 747 N N . GLU A 1 98 ? -6.633 14.047 13.453 1 98.06 98 GLU A N 1
ATOM 748 C CA . GLU A 1 98 ? -7.031 14.953 14.523 1 98.06 98 GLU A CA 1
ATOM 749 C C . GLU A 1 98 ? -8.086 14.312 15.422 1 98.06 98 GLU A C 1
ATOM 751 O O . GLU A 1 98 ? -7.945 14.312 16.656 1 98.06 98 GLU A O 1
ATOM 756 N N . GLU A 1 99 ? -9.07 13.758 14.82 1 97.25 99 GLU A N 1
ATOM 757 C CA . GLU A 1 99 ? -10.148 13.117 15.57 1 97.25 99 GLU A CA 1
ATOM 758 C C . GLU A 1 99 ? -9.617 11.938 16.391 1 97.25 99 GLU A C 1
ATOM 760 O O . GLU A 1 99 ? -10.117 11.672 17.484 1 97.25 99 GLU A O 1
ATOM 765 N N . GLY A 1 100 ? -8.641 11.328 15.828 1 97.88 100 GLY A N 1
ATOM 766 C CA . GLY A 1 100 ? -8.062 10.188 16.516 1 97.88 100 GLY A CA 1
ATOM 767 C C . GLY A 1 100 ? -7.012 10.57 17.531 1 97.88 100 GLY A C 1
ATOM 768 O O . GLY A 1 100 ? -6.5 9.711 18.266 1 97.88 100 GLY A O 1
ATOM 769 N N . GLY A 1 101 ? -6.656 11.836 17.578 1 98.31 101 GLY A N 1
ATOM 770 C CA . GLY A 1 101 ? -5.711 12.336 18.562 1 98.31 101 GLY A CA 1
ATOM 771 C C . GLY A 1 101 ? -4.266 12.188 18.125 1 98.31 101 GLY A C 1
ATOM 772 O O . GLY A 1 101 ? -3.354 12.258 18.953 1 98.31 101 GLY A O 1
ATOM 773 N N . TYR A 1 102 ? -3.961 11.938 16.906 1 98.75 102 TYR A N 1
ATOM 774 C CA . TYR A 1 102 ? -2.607 11.742 16.406 1 98.75 102 TYR A CA 1
ATOM 775 C C . TYR A 1 102 ? -1.965 13.07 16.031 1 98.75 102 TYR A C 1
ATOM 777 O O . TYR A 1 102 ? -0.738 13.172 15.945 1 98.75 102 TYR A O 1
ATOM 785 N N . VAL A 1 103 ? -2.811 14.039 15.695 1 98.75 103 VAL A N 1
ATOM 786 C CA . VAL A 1 103 ? -2.404 15.398 15.344 1 98.75 103 VAL A CA 1
ATOM 787 C C . VAL A 1 103 ? -3.344 16.406 15.992 1 98.75 103 VAL A C 1
ATOM 789 O O . VAL A 1 103 ? -4.512 16.109 16.25 1 98.75 103 VAL A O 1
ATOM 792 N N . THR A 1 104 ? -2.826 17.547 16.328 1 98.75 104 THR A N 1
ATOM 793 C CA . THR A 1 104 ? -3.656 18.672 16.719 1 98.75 104 THR A CA 1
ATOM 794 C C . THR A 1 104 ? -3.627 19.766 15.664 1 98.75 104 THR A C 1
ATOM 796 O O . THR A 1 104 ? -2.707 19.828 14.844 1 98.75 104 THR A O 1
ATOM 799 N N . ALA A 1 105 ? -4.625 20.484 15.617 1 97.5 105 ALA A N 1
ATOM 800 C CA . ALA A 1 105 ? -4.719 21.609 14.711 1 97.5 105 ALA A CA 1
ATOM 801 C C . ALA A 1 105 ? -5.012 22.906 15.469 1 97.5 105 ALA A C 1
ATOM 803 O O . ALA A 1 105 ? -5.891 22.938 16.328 1 97.5 105 ALA A O 1
ATOM 804 N N . LEU A 1 106 ? -4.25 23.938 15.227 1 95.75 106 LEU A N 1
ATOM 805 C CA . LEU A 1 106 ? -4.461 25.25 15.812 1 95.75 106 LEU A CA 1
ATOM 806 C C . LEU A 1 106 ? -4.617 26.312 14.727 1 95.75 106 LEU A C 1
ATOM 808 O O . LEU A 1 106 ? -3.898 26.297 13.727 1 95.75 106 LEU A O 1
ATOM 812 N N . ILE A 1 107 ? -5.617 27.125 14.93 1 93.44 107 ILE A N 1
ATOM 813 C CA . ILE A 1 107 ? -5.848 28.203 13.977 1 93.44 107 ILE A CA 1
ATOM 814 C C . ILE A 1 107 ? -4.898 29.375 14.266 1 93.44 107 ILE A C 1
ATOM 816 O O . ILE A 1 107 ? -4.824 29.844 15.398 1 93.44 107 ILE A O 1
ATOM 820 N N . GLU A 1 108 ? -4.148 29.688 13.344 1 88.94 108 GLU A N 1
ATOM 821 C CA . GLU A 1 108 ? -3.297 30.875 13.438 1 88.94 108 GLU A CA 1
ATOM 822 C C . GLU A 1 108 ? -3.82 32 12.547 1 88.94 108 GLU A C 1
ATOM 824 O O . GLU A 1 108 ? -4.32 31.75 11.445 1 88.94 108 GLU A O 1
ATOM 829 N N . HIS A 1 109 ? -3.812 33.188 13.164 1 86.75 109 HIS A N 1
ATOM 830 C CA . HIS A 1 109 ? -4.238 34.375 12.438 1 86.75 109 HIS A CA 1
ATOM 831 C C . HIS A 1 109 ? -3.039 35.188 11.922 1 86.75 109 HIS A C 1
ATOM 833 O O . HIS A 1 109 ? -2.227 35.656 12.711 1 86.75 109 HIS A O 1
ATOM 839 N N . THR A 1 110 ? -2.691 34.906 10.742 1 77.38 110 THR A N 1
ATOM 840 C CA . THR A 1 110 ? -1.587 35.688 10.164 1 77.38 110 THR A CA 1
ATOM 841 C C . THR A 1 110 ? -2.068 36.531 9 1 77.38 110 THR A C 1
ATOM 843 O O . THR A 1 110 ? -2.586 36 8.016 1 77.38 110 THR A O 1
ATOM 846 N N . GLY A 1 111 ? -1.718 37.906 9.133 1 82 111 GLY A N 1
ATOM 847 C CA . GLY A 1 111 ? -2.059 38.844 8.078 1 82 111 GLY A CA 1
ATOM 848 C C . GLY A 1 111 ? -3.533 38.844 7.719 1 82 111 GLY A C 1
ATOM 849 O O . GLY A 1 111 ? -3.893 38.938 6.547 1 82 111 GLY A O 1
ATOM 850 N N . GLY A 1 112 ? -4.332 38.531 8.609 1 80.5 112 GLY A N 1
ATOM 851 C CA . GLY A 1 112 ? -5.77 38.562 8.383 1 80.5 112 GLY A CA 1
ATOM 852 C C . GLY A 1 112 ? -6.336 37.25 7.891 1 80.5 112 GLY A C 1
ATOM 853 O O . GLY A 1 112 ? -7.543 37.125 7.68 1 80.5 112 GLY A O 1
ATOM 854 N N . ARG A 1 113 ? -5.445 36.375 7.562 1 84.94 113 ARG A N 1
ATOM 855 C CA . ARG A 1 113 ? -5.938 35.062 7.121 1 84.94 113 ARG A CA 1
ATOM 856 C C . ARG A 1 113 ? -5.832 34.031 8.242 1 84.94 113 ARG A C 1
ATOM 858 O O . ARG A 1 113 ? -4.891 34.062 9.031 1 84.94 113 ARG A O 1
ATOM 865 N N . GLN A 1 114 ? -6.898 33.25 8.273 1 89.5 114 GLN A N 1
ATOM 866 C CA . GLN A 1 114 ? -6.902 32.125 9.219 1 89.5 114 GLN A CA 1
ATOM 867 C C . GLN A 1 114 ? -6.336 30.875 8.578 1 89.5 114 GLN A C 1
ATOM 869 O O . GLN A 1 114 ? -6.785 30.453 7.512 1 89.5 114 GLN A O 1
ATOM 874 N N . ARG A 1 115 ? -5.207 30.422 9.125 1 89.44 115 ARG A N 1
ATOM 875 C CA . ARG A 1 115 ? -4.609 29.172 8.656 1 89.44 115 ARG A CA 1
ATOM 876 C C . ARG A 1 115 ? -4.539 28.141 9.773 1 89.44 115 ARG A C 1
ATOM 878 O O . ARG A 1 115 ? -4.309 28.5 10.938 1 89.44 115 ARG A O 1
ATOM 885 N N . LYS A 1 116 ? -4.785 26.953 9.383 1 94.69 116 LYS A N 1
ATOM 886 C CA . LYS A 1 116 ? -4.719 25.859 10.352 1 94.69 116 LYS A CA 1
ATOM 887 C C . LYS A 1 116 ? -3.338 25.203 10.352 1 94.69 116 LYS A C 1
ATOM 889 O O . LYS A 1 116 ? -2.82 24.828 9.297 1 94.69 116 LYS A O 1
ATOM 894 N N . VAL A 1 117 ? -2.668 25.25 11.578 1 97.69 117 VAL A N 1
ATOM 895 C CA . VAL A 1 117 ? -1.362 24.609 11.742 1 97.69 117 VAL A CA 1
ATOM 896 C C . VAL A 1 117 ? -1.524 23.266 12.438 1 97.69 117 VAL A C 1
ATOM 898 O O . VAL A 1 117 ? -2.17 23.172 13.484 1 97.69 117 VAL A O 1
ATOM 901 N N . TYR A 1 118 ? -0.93 22.25 11.836 1 98.56 118 TYR A N 1
ATOM 902 C CA . TYR A 1 118 ? -1.012 20.891 12.359 1 98.56 118 TYR A CA 1
ATOM 903 C C . TYR A 1 118 ? 0.269 20.5 13.086 1 98.56 118 TYR A C 1
ATOM 905 O O . TYR A 1 118 ? 1.372 20.766 12.602 1 98.56 118 TYR A O 1
ATOM 913 N N . THR A 1 119 ? 0.087 19.906 14.281 1 98.81 119 THR A N 1
ATOM 914 C CA . THR A 1 119 ? 1.194 19.453 15.109 1 98.81 119 THR A CA 1
ATOM 915 C C . THR A 1 119 ? 0.995 18 15.516 1 98.81 119 THR A C 1
ATOM 917 O O . THR A 1 119 ? -0.088 17.609 15.969 1 98.81 119 THR A O 1
ATOM 920 N N . ILE A 1 120 ? 1.989 17.156 15.281 1 98.81 120 ILE A N 1
ATOM 921 C CA . ILE A 1 120 ? 1.909 15.766 15.688 1 98.81 120 ILE A CA 1
ATOM 922 C C . ILE A 1 120 ? 1.917 15.664 17.219 1 98.81 120 ILE A C 1
ATOM 924 O O . ILE A 1 120 ? 2.625 16.422 17.891 1 98.81 120 ILE A O 1
ATOM 928 N N . THR A 1 121 ? 1.133 14.82 17.766 1 98.81 121 THR A N 1
ATOM 929 C CA . THR A 1 121 ? 1.059 14.586 19.203 1 98.81 121 THR A CA 1
ATOM 930 C C . THR A 1 121 ? 1.978 13.438 19.609 1 98.81 121 THR A C 1
ATOM 932 O O . THR A 1 121 ? 2.627 12.82 18.766 1 98.81 121 THR A O 1
ATOM 935 N N . ASP A 1 122 ? 2.016 13.172 20.969 1 98.75 122 ASP A N 1
ATOM 936 C CA . ASP A 1 122 ? 2.746 12.008 21.453 1 98.75 122 ASP A CA 1
ATOM 937 C C . ASP A 1 122 ? 2.178 10.719 20.859 1 98.75 122 ASP A C 1
ATOM 939 O O . ASP A 1 122 ? 2.93 9.82 20.484 1 98.75 122 ASP A O 1
ATOM 943 N N . LYS A 1 123 ? 0.854 10.664 20.766 1 98.75 123 LYS A N 1
ATOM 944 C CA . LYS A 1 123 ? 0.203 9.508 20.141 1 98.75 123 LYS A CA 1
ATOM 945 C C . LYS A 1 123 ? 0.57 9.391 18.672 1 98.75 123 LYS A C 1
ATOM 947 O O . LYS A 1 123 ? 0.802 8.289 18.172 1 98.75 123 LYS A O 1
ATOM 952 N N . GLY A 1 124 ? 0.604 10.523 17.984 1 98.81 124 GLY A N 1
ATOM 953 C CA . GLY A 1 124 ? 1.022 10.555 16.594 1 98.81 124 GLY A CA 1
ATOM 954 C C . GLY A 1 124 ? 2.459 10.102 16.391 1 98.81 124 GLY A C 1
ATOM 955 O O . GLY A 1 124 ? 2.768 9.406 15.422 1 98.81 124 GLY A O 1
ATOM 956 N N . GLN A 1 125 ? 3.305 10.469 17.297 1 98.75 125 GLN A N 1
ATOM 957 C CA . GLN A 1 125 ? 4.703 10.055 17.234 1 98.75 125 GLN A CA 1
ATOM 958 C C . GLN A 1 125 ? 4.836 8.539 17.406 1 98.75 125 GLN A C 1
ATOM 960 O O . GLN A 1 125 ? 5.641 7.902 16.734 1 98.75 125 GLN A O 1
ATOM 965 N N . ARG A 1 126 ? 4.074 8.047 18.328 1 98.69 126 ARG A N 1
ATOM 966 C CA . ARG A 1 126 ? 4.074 6.598 18.516 1 98.69 126 ARG A CA 1
ATOM 967 C C . ARG A 1 126 ? 3.566 5.887 17.266 1 98.69 126 ARG A C 1
ATOM 969 O O . ARG A 1 126 ? 4.137 4.879 16.844 1 98.69 126 ARG A O 1
ATOM 976 N N . ALA A 1 127 ? 2.504 6.414 16.703 1 98.56 127 ALA A N 1
ATOM 977 C CA . ALA A 1 127 ? 1.971 5.855 15.461 1 98.56 127 ALA A CA 1
ATOM 978 C C . ALA A 1 127 ? 3.027 5.855 14.359 1 98.56 127 ALA A C 1
ATOM 980 O O . ALA A 1 127 ? 3.186 4.863 13.641 1 98.56 127 ALA A O 1
ATOM 981 N N . PHE A 1 128 ? 3.721 6.938 14.234 1 98.5 128 PHE A N 1
ATOM 982 C CA . PHE A 1 128 ? 4.762 7.051 13.219 1 98.5 128 PHE A CA 1
ATOM 983 C C . PHE A 1 128 ? 5.871 6.035 13.469 1 98.5 128 PHE A C 1
ATOM 985 O O . PHE A 1 128 ? 6.367 5.406 12.531 1 98.5 128 PHE A O 1
ATOM 992 N N . ALA A 1 129 ? 6.27 5.879 14.711 1 98.12 129 ALA A N 1
ATOM 993 C CA . ALA A 1 129 ? 7.32 4.918 15.039 1 98.12 129 ALA A CA 1
ATOM 994 C C . ALA A 1 129 ? 6.918 3.502 14.641 1 98.12 129 ALA A C 1
ATOM 996 O O . ALA A 1 129 ? 7.734 2.75 14.102 1 98.12 129 ALA A O 1
ATOM 997 N N . VAL A 1 130 ? 5.691 3.158 14.875 1 98.06 130 VAL A N 1
ATOM 998 C CA . VAL A 1 130 ? 5.188 1.841 14.5 1 98.06 130 VAL A CA 1
ATOM 999 C C . VAL A 1 130 ? 5.188 1.698 12.984 1 98.06 130 VAL A C 1
ATOM 1001 O O . VAL A 1 130 ? 5.578 0.656 12.453 1 98.06 130 VAL A O 1
ATOM 1004 N N . ALA A 1 131 ? 4.75 2.725 12.266 1 97.81 131 ALA A N 1
ATOM 1005 C CA . ALA A 1 131 ? 4.742 2.732 10.805 1 97.81 131 ALA A CA 1
ATOM 1006 C C . ALA A 1 131 ? 6.152 2.555 10.25 1 97.81 131 ALA A C 1
ATOM 1008 O O . ALA A 1 131 ? 6.363 1.785 9.312 1 97.81 131 ALA A O 1
ATOM 1009 N N . VAL A 1 132 ? 7.086 3.266 10.82 1 97.06 132 VAL A N 1
ATOM 1010 C CA . VAL A 1 132 ? 8.477 3.191 10.375 1 97.06 132 VAL A CA 1
ATOM 1011 C C . VAL A 1 132 ? 8.977 1.756 10.5 1 97.06 132 VAL A C 1
ATOM 1013 O O . VAL A 1 132 ? 9.578 1.22 9.562 1 97.06 132 VAL A O 1
ATOM 1016 N N . GLU A 1 133 ? 8.727 1.158 11.578 1 95.88 133 GLU A N 1
ATOM 1017 C CA . GLU A 1 133 ? 9.18 -0.212 11.797 1 95.88 133 GLU A CA 1
ATOM 1018 C C . GLU A 1 133 ? 8.555 -1.169 10.789 1 95.88 133 GLU A C 1
ATOM 1020 O O . GLU A 1 133 ? 9.242 -2.027 10.227 1 95.88 133 GLU A O 1
ATOM 1025 N N . ALA A 1 134 ? 7.289 -0.994 10.586 1 95.62 134 ALA A N 1
ATOM 1026 C CA . ALA A 1 134 ? 6.566 -1.868 9.664 1 95.62 134 ALA A CA 1
ATOM 1027 C C . ALA A 1 134 ? 7.109 -1.731 8.242 1 95.62 134 ALA A C 1
ATOM 1029 O O . ALA A 1 134 ? 7.414 -2.732 7.59 1 95.62 134 ALA A O 1
ATOM 1030 N N . TRP A 1 135 ? 7.262 -0.52 7.766 1 95.62 135 TRP A N 1
ATOM 1031 C CA . TRP A 1 135 ? 7.684 -0.278 6.391 1 95.62 135 TRP A CA 1
ATOM 1032 C C . TRP A 1 135 ? 9.164 -0.594 6.215 1 95.62 135 TRP A C 1
ATOM 1034 O O . TRP A 1 135 ? 9.594 -1.026 5.141 1 95.62 135 TRP A O 1
ATOM 1044 N N . ARG A 1 136 ? 9.961 -0.412 7.219 1 92.44 136 ARG A N 1
ATOM 1045 C CA . ARG A 1 136 ? 11.375 -0.771 7.152 1 92.44 136 ARG A CA 1
ATOM 1046 C C . ARG A 1 136 ? 11.547 -2.268 6.914 1 92.44 136 ARG A C 1
ATOM 1048 O O . ARG A 1 136 ? 12.383 -2.682 6.102 1 92.44 136 ARG A O 1
ATOM 1055 N N . GLU A 1 137 ? 10.805 -3.061 7.578 1 90.5 137 GLU A N 1
ATOM 1056 C CA . GLU A 1 137 ? 10.852 -4.508 7.406 1 90.5 137 GLU A CA 1
ATOM 1057 C C . GLU A 1 137 ? 10.516 -4.902 5.969 1 90.5 137 GLU A C 1
ATOM 1059 O O . GLU A 1 137 ? 11.18 -5.762 5.387 1 90.5 137 GLU A O 1
ATOM 1064 N N . VAL A 1 138 ? 9.602 -4.277 5.395 1 92.06 138 VAL A N 1
ATOM 1065 C CA . VAL A 1 138 ? 9.156 -4.582 4.039 1 9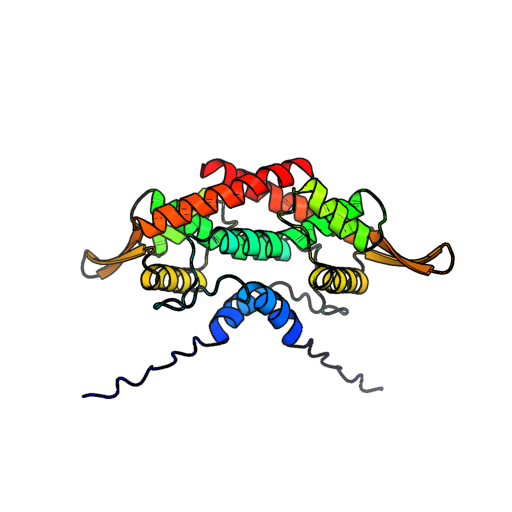2.06 138 VAL A CA 1
ATOM 1066 C C . VAL A 1 138 ? 10.234 -4.176 3.033 1 92.06 138 VAL A C 1
ATOM 1068 O O . VAL A 1 138 ? 10.445 -4.863 2.031 1 92.06 138 VAL A O 1
ATOM 1071 N N . GLY A 1 139 ? 10.836 -2.975 3.285 1 90.44 139 GLY A N 1
ATOM 1072 C CA . GLY A 1 139 ? 11.922 -2.52 2.428 1 90.44 139 GLY A CA 1
ATOM 1073 C C . GLY A 1 139 ? 13.008 -3.562 2.23 1 90.44 139 GLY A C 1
ATOM 1074 O O . GLY A 1 139 ? 13.547 -3.703 1.13 1 90.44 139 GLY A O 1
ATOM 1075 N N . ALA A 1 140 ? 13.289 -4.379 3.172 1 87.62 140 ALA A N 1
ATOM 1076 C CA . ALA A 1 140 ? 14.305 -5.426 3.109 1 87.62 140 ALA A CA 1
ATOM 1077 C C . ALA A 1 140 ? 13.898 -6.531 2.141 1 87.62 140 ALA A C 1
ATOM 1079 O O . ALA A 1 140 ? 14.75 -7.094 1.442 1 87.62 140 ALA A O 1
ATOM 1080 N N . TYR A 1 141 ? 12.625 -6.77 2.08 1 90.69 141 TYR A N 1
ATOM 1081 C CA . TYR A 1 141 ? 12.148 -7.832 1.203 1 90.69 141 TYR A CA 1
ATOM 1082 C C . TYR A 1 141 ? 12.078 -7.359 -0.244 1 90.69 141 TYR A C 1
ATOM 1084 O O . TYR A 1 141 ? 12.297 -8.141 -1.171 1 90.69 141 TYR A O 1
ATOM 1092 N N . LEU A 1 142 ? 11.711 -6.07 -0.457 1 90.94 142 LEU A N 1
ATOM 1093 C CA . LEU A 1 142 ? 11.664 -5.488 -1.794 1 90.94 142 LEU A CA 1
ATOM 1094 C C . LEU A 1 142 ? 13.047 -5.465 -2.428 1 90.94 142 LEU A C 1
ATOM 1096 O O . LEU A 1 142 ? 13.195 -5.746 -3.619 1 90.94 142 LEU A O 1
ATOM 1100 N N . ASP A 1 143 ? 14.078 -5.176 -1.668 1 82.88 143 ASP A N 1
ATOM 1101 C CA . ASP A 1 143 ? 15.461 -5.113 -2.141 1 82.88 143 ASP A CA 1
ATOM 1102 C C . ASP A 1 143 ? 15.938 -6.484 -2.625 1 82.88 143 ASP A C 1
ATOM 1104 O O . ASP A 1 143 ? 16.797 -6.57 -3.496 1 82.88 143 ASP A O 1
ATOM 1108 N N . GLY A 1 144 ? 15.281 -7.504 -2.111 1 75.19 144 GLY A N 1
ATOM 1109 C CA . GLY A 1 144 ? 15.68 -8.852 -2.486 1 75.19 144 GLY A CA 1
ATOM 1110 C C . GLY A 1 144 ? 15.062 -9.312 -3.795 1 75.19 144 GLY A C 1
ATOM 1111 O O . GLY A 1 144 ? 15.477 -10.328 -4.359 1 75.19 144 GLY A O 1
ATOM 1112 N N . GLN A 1 145 ? 14.016 -8.672 -4.281 1 74.06 145 GLN A N 1
ATOM 1113 C CA . GLN A 1 145 ? 13.336 -9.086 -5.5 1 74.06 145 GLN A CA 1
ATOM 1114 C C . GLN A 1 145 ? 14.055 -8.555 -6.738 1 74.06 145 GLN A C 1
ATOM 1116 O O . GLN A 1 145 ? 13.875 -9.086 -7.84 1 74.06 145 GLN A O 1
ATOM 1121 N N . GLY A 1 146 ? 14.789 -7.508 -6.652 1 58.25 146 GLY A N 1
ATOM 1122 C CA . GLY A 1 146 ? 15.531 -7.023 -7.801 1 58.25 146 GLY A CA 1
ATOM 1123 C C . GLY A 1 146 ? 16.891 -7.695 -7.961 1 58.25 146 GLY A C 1
ATOM 1124 O O . GLY A 1 146 ? 17.344 -8.398 -7.059 1 58.25 146 GLY A O 1
ATOM 1125 N N . MET B 1 1 ? -27.578 -5.656 -40.281 1 24.25 1 MET B N 1
ATOM 1126 C CA . MET B 1 1 ? -26.969 -4.512 -39.625 1 24.25 1 MET B CA 1
ATOM 1127 C C . MET B 1 1 ? -27.031 -4.68 -38.094 1 24.25 1 MET B C 1
ATOM 1129 O O . MET B 1 1 ? -28.109 -4.57 -37.5 1 24.25 1 MET B O 1
ATOM 1133 N N . GLY B 1 2 ? -26.5 -5.676 -37.438 1 25.58 2 GLY B N 1
ATOM 1134 C CA . GLY B 1 2 ? -26.859 -6.305 -36.188 1 25.58 2 GLY B CA 1
ATOM 1135 C C . GLY B 1 2 ? -26.453 -5.484 -34.969 1 25.58 2 GLY B C 1
ATOM 1136 O O . GLY B 1 2 ? -25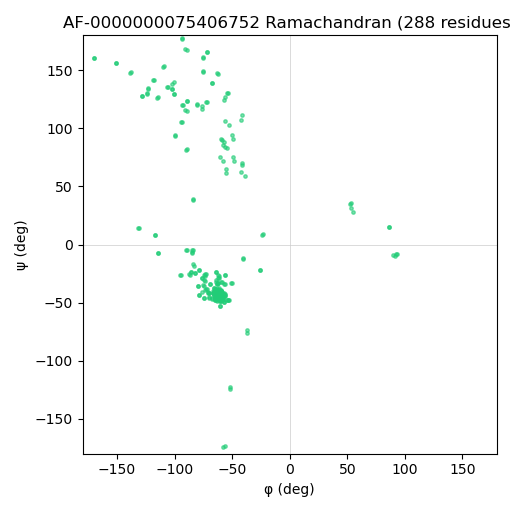.422 -4.809 -35 1 25.58 2 GLY B O 1
ATOM 1137 N N . ASN B 1 3 ? -27.328 -5.004 -34.062 1 23.5 3 ASN B N 1
ATOM 1138 C CA . ASN B 1 3 ? -27.344 -4.168 -32.875 1 23.5 3 ASN B CA 1
ATOM 1139 C C . ASN B 1 3 ? -26.469 -4.754 -31.766 1 23.5 3 ASN B C 1
ATOM 1141 O O . ASN B 1 3 ? -26.75 -5.836 -31.25 1 23.5 3 ASN B O 1
ATOM 1145 N N . ILE B 1 4 ? -25.219 -4.68 -31.828 1 24.45 4 ILE B N 1
ATOM 1146 C CA . ILE B 1 4 ? -24.312 -5.23 -30.828 1 24.45 4 ILE B CA 1
ATOM 1147 C C . ILE B 1 4 ? -24.578 -4.594 -29.469 1 24.45 4 ILE B C 1
ATOM 1149 O O . ILE B 1 4 ? -24.578 -3.365 -29.344 1 24.45 4 ILE B O 1
ATOM 1153 N N . SER B 1 5 ? -25.438 -5.148 -28.656 1 23.86 5 SER B N 1
ATOM 1154 C CA . SER B 1 5 ? -25.828 -4.773 -27.297 1 23.86 5 SER B CA 1
ATOM 1155 C C . SER B 1 5 ? -24.609 -4.703 -26.375 1 23.86 5 SER B C 1
ATOM 1157 O O . SER B 1 5 ? -23.75 -5.586 -26.406 1 23.86 5 SER B O 1
ATOM 1159 N N . PHE B 1 6 ? -24.172 -3.557 -26.016 1 23.62 6 PHE B N 1
ATOM 1160 C CA . PHE B 1 6 ? -23.188 -3.113 -25.047 1 23.62 6 PHE B CA 1
ATOM 1161 C C . PHE B 1 6 ? -23.422 -3.789 -23.703 1 23.62 6 PHE B C 1
ATOM 1163 O O . PHE B 1 6 ? -24.406 -3.516 -23.016 1 23.62 6 PHE B O 1
ATOM 1170 N N . ILE B 1 7 ? -23.156 -5.059 -23.547 1 24.52 7 ILE B N 1
ATOM 1171 C CA . ILE B 1 7 ? -23.312 -5.723 -22.266 1 24.52 7 ILE B CA 1
ATOM 1172 C C . ILE B 1 7 ? -22.453 -5.023 -21.203 1 24.52 7 ILE B C 1
ATOM 1174 O O . ILE B 1 7 ? -21.234 -4.945 -21.359 1 24.52 7 ILE B O 1
ATOM 1178 N N . ASN B 1 8 ? -22.844 -4.012 -20.547 1 24.94 8 ASN B N 1
ATOM 1179 C CA . ASN B 1 8 ? -22.438 -3.305 -19.328 1 24.94 8 ASN B CA 1
ATOM 1180 C C . ASN B 1 8 ? -22 -4.277 -18.234 1 24.94 8 ASN B C 1
ATOM 1182 O O . ASN B 1 8 ? -22.828 -4.914 -17.594 1 24.94 8 ASN B O 1
ATOM 1186 N N . ILE B 1 9 ? -21.078 -5.027 -18.484 1 25.97 9 ILE B N 1
ATOM 1187 C CA . ILE B 1 9 ? -20.641 -5.914 -17.406 1 25.97 9 ILE B CA 1
ATOM 1188 C C . ILE B 1 9 ? -20.312 -5.094 -16.156 1 25.97 9 ILE B C 1
ATOM 1190 O O . ILE B 1 9 ? -19.359 -4.301 -16.172 1 25.97 9 ILE B O 1
ATOM 1194 N N . LEU B 1 10 ? -21.219 -4.684 -15.273 1 29.52 10 LEU B N 1
ATOM 1195 C CA . LEU B 1 10 ? -21.219 -4.223 -13.891 1 29.52 10 LEU B CA 1
ATOM 1196 C C . LEU B 1 10 ? -20.266 -5.062 -13.039 1 29.52 10 LEU B C 1
ATOM 1198 O O . LEU B 1 10 ? -20.516 -6.254 -12.828 1 29.52 10 LEU B O 1
ATOM 1202 N N . LEU B 1 11 ? -19.156 -4.953 -13.258 1 33.03 11 LEU B N 1
ATOM 1203 C CA . LEU B 1 11 ? -18.266 -5.562 -12.281 1 33.03 11 LEU B CA 1
ATOM 1204 C C . LEU B 1 11 ? -18.75 -5.305 -10.859 1 33.03 11 LEU B C 1
ATOM 1206 O O . LEU B 1 11 ? -19.031 -4.16 -10.492 1 33.03 11 LEU B O 1
ATOM 1210 N N . PRO B 1 12 ? -19.203 -6.348 -10.156 1 32.62 12 PRO B N 1
ATOM 1211 C CA . PRO B 1 12 ? -19.875 -6.18 -8.867 1 32.62 12 PRO B CA 1
ATOM 1212 C C . PRO B 1 12 ? -19.016 -5.426 -7.852 1 32.62 12 PRO B C 1
ATOM 1214 O O . PRO B 1 12 ? -17.797 -5.539 -7.867 1 32.62 12 PRO B O 1
ATOM 1217 N N . ASP B 1 13 ? -19.547 -4.293 -7.27 1 32.91 13 ASP B N 1
ATOM 1218 C CA . ASP B 1 13 ? -19.25 -3.523 -6.066 1 32.91 13 ASP B CA 1
ATOM 1219 C C . ASP B 1 13 ? -18.578 -4.398 -5.008 1 32.91 13 ASP B C 1
ATOM 1221 O O . ASP B 1 13 ? -17.812 -3.898 -4.168 1 32.91 13 ASP B O 1
ATOM 1225 N N . LYS B 1 14 ? -18.781 -5.613 -5.152 1 37.97 14 LYS B N 1
ATOM 1226 C CA . LYS B 1 14 ? -18.422 -6.531 -4.078 1 37.97 14 LYS B CA 1
ATOM 1227 C C . LYS B 1 14 ? -16.906 -6.754 -4.039 1 37.97 14 LYS B C 1
ATOM 1229 O O . LYS B 1 14 ? -16.328 -6.969 -2.971 1 37.97 14 LYS B O 1
ATOM 1234 N N . LEU B 1 15 ? -16.281 -6.891 -5.133 1 37.66 15 LEU B N 1
ATOM 1235 C CA . LEU B 1 15 ? -14.859 -7.199 -5.078 1 37.66 15 LEU B CA 1
ATOM 1236 C C . LEU B 1 15 ? -14.07 -6.02 -4.523 1 37.66 15 LEU B C 1
ATOM 1238 O O . LEU B 1 15 ? -13.141 -6.207 -3.74 1 37.66 15 LEU B O 1
ATOM 1242 N N . ALA B 1 16 ? -14.359 -4.848 -5.02 1 37.84 16 ALA B N 1
ATOM 1243 C CA . ALA B 1 16 ? -13.734 -3.689 -4.387 1 37.84 16 ALA B CA 1
ATOM 1244 C C . ALA B 1 16 ? -14.047 -3.641 -2.895 1 37.84 16 ALA B C 1
ATOM 1246 O O . ALA B 1 16 ? -13.164 -3.385 -2.074 1 37.84 16 ALA B O 1
ATOM 1247 N N . ALA B 1 17 ? -15.359 -3.949 -2.66 1 36.59 17 ALA B N 1
ATOM 1248 C CA . ALA B 1 17 ? -15.797 -4 -1.269 1 36.59 17 ALA B CA 1
ATOM 1249 C C . ALA B 1 17 ? -15.109 -5.129 -0.513 1 36.59 17 ALA B C 1
ATOM 1251 O O . ALA B 1 17 ? -14.75 -4.977 0.657 1 36.59 17 ALA B O 1
ATOM 1252 N N . ALA B 1 18 ? -14.969 -6.188 -1.117 1 37.91 18 ALA B N 1
ATOM 1253 C CA . ALA B 1 18 ? -14.328 -7.305 -0.424 1 37.91 18 ALA B CA 1
ATOM 1254 C C . ALA B 1 18 ? -12.867 -6.98 -0.094 1 37.91 18 ALA B C 1
ATOM 1256 O O . ALA B 1 18 ? -12.367 -7.367 0.964 1 37.91 18 ALA B O 1
ATOM 1257 N N . THR B 1 19 ? -12.102 -6.387 -0.988 1 37.81 19 THR B N 1
ATOM 1258 C CA . THR B 1 19 ? -10.727 -6.012 -0.679 1 37.81 19 THR B CA 1
ATOM 1259 C C . THR B 1 19 ? -10.688 -4.973 0.44 1 37.81 19 THR B C 1
ATOM 1261 O O . THR B 1 19 ? -9.875 -5.074 1.358 1 37.81 19 THR B O 1
ATOM 1264 N N . VAL B 1 20 ? -11.617 -4.086 0.344 1 35.19 20 VAL B N 1
ATOM 1265 C CA . VAL B 1 20 ? -11.727 -3.115 1.428 1 35.19 20 VAL B CA 1
ATOM 1266 C C . VAL B 1 20 ? -12.234 -3.805 2.691 1 35.19 20 VAL B C 1
ATOM 1268 O O . VAL B 1 20 ? -11.773 -3.518 3.795 1 35.19 20 VAL B O 1
ATOM 1271 N N . VAL B 1 21 ? -13.258 -4.613 2.5 1 36.31 21 VAL B N 1
ATOM 1272 C CA . VAL B 1 21 ? -13.844 -5.324 3.631 1 36.31 21 VAL B CA 1
ATOM 1273 C C . VAL B 1 21 ? -12.789 -6.211 4.285 1 36.31 21 VAL B C 1
ATOM 1275 O O . VAL B 1 21 ? -12.742 -6.336 5.512 1 36.31 21 VAL B O 1
ATOM 1278 N N . ALA B 1 22 ? -12.078 -6.906 3.574 1 38.38 22 ALA B N 1
ATOM 1279 C CA . ALA B 1 22 ? -11.031 -7.691 4.223 1 38.38 22 ALA B CA 1
ATOM 1280 C C . ALA B 1 22 ? -10.094 -6.793 5.031 1 38.38 22 ALA B C 1
ATOM 1282 O O . ALA B 1 22 ? -9.648 -7.168 6.117 1 38.38 22 ALA B O 1
ATOM 1283 N N . MET B 1 23 ? -9.852 -5.617 4.594 1 35.75 23 MET B N 1
ATOM 1284 C CA . MET B 1 23 ? -8.984 -4.656 5.266 1 35.75 23 MET B CA 1
ATOM 1285 C C . MET B 1 23 ? -9.633 -4.137 6.543 1 35.75 23 MET B C 1
ATOM 1287 O O . MET B 1 23 ? -8.945 -3.795 7.504 1 35.75 23 MET B O 1
ATOM 1291 N N . THR B 1 24 ? -10.922 -3.877 6.43 1 34.91 24 THR B N 1
ATOM 1292 C CA . THR B 1 24 ? -11.594 -3.287 7.578 1 34.91 24 THR B CA 1
ATOM 1293 C C . THR B 1 24 ? -11.797 -4.324 8.68 1 34.91 24 THR B C 1
ATOM 1295 O O . THR B 1 24 ? -12.312 -4.008 9.75 1 34.91 24 THR B O 1
ATOM 1298 N N . SER B 1 25 ? -11.875 -5.539 8.273 1 36.19 25 SER B N 1
ATOM 1299 C CA . SER B 1 25 ? -12.148 -6.406 9.414 1 36.19 25 SER B CA 1
ATOM 1300 C C . SER B 1 25 ? -11.094 -6.234 10.5 1 36.19 25 SER B C 1
ATOM 1302 O O . SER B 1 25 ? -11.18 -6.852 11.562 1 36.19 25 SER B O 1
ATOM 1304 N N . ALA B 1 26 ? -9.906 -5.832 10.156 1 37.88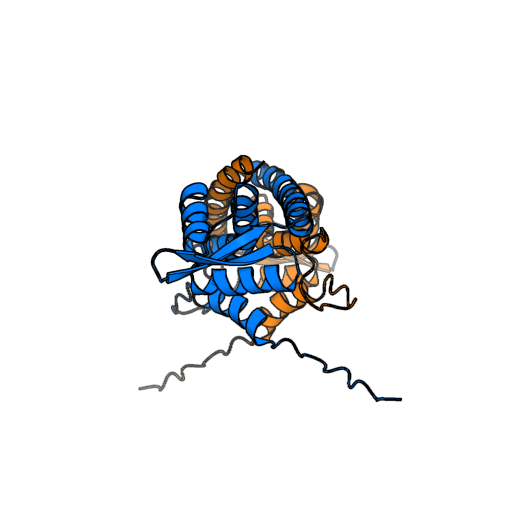 26 ALA B N 1
ATOM 1305 C CA . ALA B 1 26 ? -8.969 -5.941 11.266 1 37.88 26 ALA B CA 1
ATOM 1306 C C . ALA B 1 26 ? -9.508 -5.25 12.516 1 37.88 26 ALA B C 1
ATOM 1308 O O . ALA B 1 26 ? -10.117 -5.895 13.375 1 37.88 26 ALA B O 1
ATOM 1309 N N . THR B 1 27 ? -8.648 -4.246 13.086 1 35.97 27 THR B N 1
ATOM 1310 C CA . THR B 1 27 ? -8.453 -3.867 14.477 1 35.97 27 THR B CA 1
ATOM 1311 C C . THR B 1 27 ? -9.516 -2.871 14.922 1 35.97 27 THR B C 1
ATOM 1313 O O . THR B 1 27 ? -9.328 -1.658 14.828 1 35.97 27 THR B O 1
ATOM 1316 N N . ARG B 1 28 ? -10.742 -3.125 14.438 1 36.91 28 ARG B N 1
ATOM 1317 C CA . ARG B 1 28 ? -11.602 -2.154 15.109 1 36.91 28 ARG B CA 1
ATOM 1318 C C . ARG B 1 28 ? -11.461 -2.258 16.625 1 36.91 28 ARG B C 1
ATOM 1320 O O . ARG B 1 28 ? -11.875 -3.252 17.219 1 36.91 28 ARG B O 1
ATOM 1327 N N . ASN B 1 29 ? -10.398 -2.064 17.266 1 35.53 29 ASN B N 1
ATOM 1328 C CA . ASN B 1 29 ? -10.562 -1.938 18.703 1 35.53 29 ASN B CA 1
ATOM 1329 C C . ASN B 1 29 ? -11.664 -0.945 19.062 1 35.53 29 ASN B C 1
ATOM 1331 O O . ASN B 1 29 ? -11.602 0.222 18.672 1 35.53 29 ASN B O 1
ATOM 1335 N N . GLN B 1 30 ? -12.93 -1.432 19.219 1 37.62 30 GLN B N 1
ATOM 1336 C CA . GLN B 1 30 ? -14.18 -0.841 19.688 1 37.62 30 GLN B CA 1
ATOM 1337 C C . GLN B 1 30 ? -13.938 0.071 20.891 1 37.62 30 GLN B C 1
ATOM 1339 O O . GLN B 1 30 ? -14.891 0.464 21.578 1 37.62 30 GLN B O 1
ATOM 1344 N N . GLY B 1 31 ? -12.875 0.154 21.562 1 35.47 31 GLY B N 1
ATOM 1345 C CA . GLY B 1 31 ? -13.195 1.037 22.672 1 35.47 31 GLY B CA 1
ATOM 1346 C C . GLY B 1 31 ? -13.719 2.389 22.219 1 35.47 31 GLY B C 1
ATOM 1347 O O . GLY B 1 31 ? -13.859 2.641 21.016 1 35.47 31 GLY B O 1
ATOM 1348 N N . LYS B 1 32 ? -13.984 3.447 22.938 1 46.22 32 LYS B N 1
ATOM 1349 C CA . LYS B 1 32 ? -14.727 4.691 22.766 1 46.22 32 LYS B CA 1
ATOM 1350 C C . LYS B 1 32 ? -14.586 5.238 21.359 1 46.22 32 LYS B C 1
ATOM 1352 O O . LYS B 1 32 ? -15.562 5.672 20.75 1 46.22 32 LYS B O 1
ATOM 1357 N N . GLY B 1 33 ? -13.57 5.879 20.766 1 48.12 33 GLY B N 1
ATOM 1358 C CA . GLY B 1 33 ? -13.547 6.609 19.5 1 48.12 33 GLY B CA 1
ATOM 1359 C C . GLY B 1 33 ? -13.203 5.738 18.312 1 48.12 33 GLY B C 1
ATOM 1360 O O . GLY B 1 33 ? -12.156 5.09 18.297 1 48.12 33 GLY B O 1
ATOM 1361 N N . GLY B 1 34 ? -14.172 4.922 17.656 1 62.38 34 GLY B N 1
ATOM 1362 C CA . GLY B 1 34 ? -14.352 4.047 16.5 1 62.38 34 GLY B CA 1
ATOM 1363 C C . GLY B 1 34 ? -13.375 4.34 15.375 1 62.38 34 GLY B C 1
ATOM 1364 O O . GLY B 1 34 ? -13.578 3.887 14.25 1 62.38 34 GLY B O 1
ATOM 1365 N N . GLY B 1 35 ? -12.445 5.121 15.492 1 83.38 35 GLY B N 1
ATOM 1366 C CA . GLY B 1 35 ? -11.586 5.473 14.367 1 83.38 35 GLY B CA 1
ATOM 1367 C C . GLY B 1 35 ? -10.398 4.543 14.203 1 83.38 35 GLY B C 1
ATOM 1368 O O . GLY B 1 35 ? -10.242 3.588 14.969 1 83.38 35 GLY B O 1
ATOM 1369 N N . VAL B 1 36 ? -9.711 4.555 13.18 1 93.94 36 VAL B N 1
ATOM 1370 C CA . VAL B 1 36 ? -8.5 3.789 12.891 1 93.94 36 VAL B CA 1
ATOM 1371 C C . VAL B 1 36 ? -7.477 4 14 1 93.94 36 VAL B C 1
ATOM 1373 O O . VAL B 1 36 ? -7.273 5.129 14.461 1 93.94 36 VAL B O 1
ATOM 1376 N N . ASP B 1 37 ? -6.883 2.883 14.555 1 97.5 37 ASP B N 1
ATOM 1377 C CA . ASP B 1 37 ? -5.777 2.99 15.5 1 97.5 37 ASP B CA 1
ATOM 1378 C C . ASP B 1 37 ? -4.43 2.887 14.789 1 97.5 37 ASP B C 1
ATOM 1380 O O . ASP B 1 37 ? -3.932 1.785 14.555 1 97.5 37 ASP B O 1
ATOM 1384 N N . TYR B 1 38 ? -3.744 3.943 14.625 1 98.19 38 TYR B N 1
ATOM 1385 C CA . TYR B 1 38 ? -2.494 3.996 13.883 1 98.19 38 TYR B CA 1
ATOM 1386 C C . TYR B 1 38 ? -1.315 3.598 14.758 1 98.19 38 TYR B C 1
ATOM 1388 O O . TYR B 1 38 ? -0.183 3.492 14.281 1 98.19 38 TYR B O 1
ATOM 1396 N N . THR B 1 39 ? -1.507 3.367 16.016 1 98.5 39 THR B N 1
ATOM 1397 C CA . THR B 1 39 ? -0.448 2.863 16.891 1 98.5 39 THR B CA 1
ATOM 1398 C C . THR B 1 39 ? -0.433 1.338 16.891 1 98.5 39 THR B C 1
ATOM 1400 O O . THR B 1 39 ? 0.437 0.722 17.516 1 98.5 39 THR B O 1
ATOM 1403 N N . ASP B 1 40 ? -1.395 0.771 16.203 1 97.75 40 ASP B N 1
ATOM 1404 C CA . ASP B 1 40 ? -1.495 -0.68 16.094 1 97.75 40 ASP B CA 1
ATOM 1405 C C . ASP B 1 40 ? -0.697 -1.195 14.898 1 97.75 40 ASP B C 1
ATOM 1407 O O . ASP B 1 40 ? -1.001 -0.862 13.75 1 97.75 40 ASP B O 1
ATOM 1411 N N . ARG B 1 41 ? 0.196 -2.074 15.156 1 97.06 41 ARG B N 1
ATOM 1412 C CA . ARG B 1 41 ? 1.028 -2.67 14.117 1 97.06 41 ARG B CA 1
ATOM 1413 C C . ARG B 1 41 ? 0.174 -3.379 13.07 1 97.06 41 ARG B C 1
ATOM 1415 O O . ARG B 1 41 ? 0.532 -3.418 11.891 1 97.06 41 ARG B O 1
ATOM 1422 N N . GLN B 1 42 ? -0.925 -3.902 13.531 1 96.56 42 GLN B N 1
ATOM 1423 C CA . GLN B 1 42 ? -1.788 -4.668 12.641 1 96.56 42 GLN B CA 1
ATOM 1424 C C . GLN B 1 42 ? -2.34 -3.791 11.516 1 96.56 42 GLN B C 1
ATOM 1426 O O . GLN B 1 42 ? -2.541 -4.258 10.398 1 96.56 42 GLN B O 1
ATOM 1431 N N . TYR B 1 43 ? -2.607 -2.514 11.773 1 96.75 43 TYR B N 1
ATOM 1432 C CA . TYR B 1 43 ? -3.078 -1.604 10.742 1 96.75 43 TYR B CA 1
ATOM 1433 C C . TYR B 1 43 ? -2.066 -1.498 9.602 1 96.75 43 TYR B C 1
ATOM 1435 O O . TYR B 1 43 ? -2.412 -1.678 8.438 1 96.75 43 TYR B O 1
ATOM 1443 N N . TRP B 1 44 ? -0.786 -1.276 9.945 1 97.38 44 TRP B N 1
ATOM 1444 C CA . TRP B 1 44 ? 0.255 -1.066 8.945 1 97.38 44 TRP B CA 1
ATOM 1445 C C . TRP B 1 44 ? 0.585 -2.367 8.219 1 97.38 44 TRP B C 1
ATOM 1447 O O . TRP B 1 44 ? 0.803 -2.373 7.004 1 97.38 44 TRP B O 1
ATOM 1457 N N . SER B 1 45 ? 0.596 -3.475 8.961 1 96.56 45 SER B N 1
ATOM 1458 C CA . SER B 1 45 ? 0.855 -4.773 8.344 1 96.56 45 SER B CA 1
ATOM 1459 C C . SER B 1 45 ? -0.233 -5.137 7.34 1 96.56 45 SER B C 1
ATOM 1461 O O . SER B 1 45 ? 0.052 -5.715 6.289 1 96.56 45 SER B O 1
ATOM 1463 N N . GLY B 1 46 ? -1.496 -4.82 7.746 1 96.69 46 GLY B N 1
ATOM 1464 C CA . GLY B 1 46 ? -2.594 -5.051 6.82 1 96.69 46 GLY B CA 1
ATOM 1465 C C . GLY B 1 46 ? -2.484 -4.23 5.551 1 96.69 46 GLY B C 1
ATOM 1466 O O . GLY B 1 46 ? -2.729 -4.738 4.453 1 96.69 46 GLY B O 1
ATOM 1467 N N . LEU B 1 47 ? -2.156 -2.98 5.695 1 97.12 47 LEU B N 1
ATOM 1468 C CA . LEU B 1 47 ? -1.979 -2.066 4.57 1 97.12 47 LEU B CA 1
ATOM 1469 C C . LEU B 1 47 ? -0.851 -2.535 3.66 1 97.12 47 LEU B C 1
ATOM 1471 O O . LEU B 1 47 ? -0.988 -2.52 2.436 1 97.12 47 LEU B O 1
ATOM 1475 N N . ILE B 1 48 ? 0.212 -2.967 4.207 1 97.31 48 ILE B N 1
ATOM 1476 C CA . ILE B 1 48 ? 1.377 -3.459 3.479 1 97.31 48 ILE B CA 1
ATOM 1477 C C . ILE B 1 48 ? 1.008 -4.727 2.711 1 97.31 48 ILE B C 1
ATOM 1479 O O . ILE B 1 48 ? 1.301 -4.848 1.52 1 97.31 48 ILE B O 1
ATOM 1483 N N . LYS B 1 49 ? 0.36 -5.617 3.361 1 96.88 49 LYS B N 1
ATOM 1484 C CA . LYS B 1 49 ? -0.047 -6.859 2.707 1 96.88 49 LYS B CA 1
ATOM 1485 C C . LYS B 1 49 ? -0.991 -6.582 1.54 1 96.88 49 LYS B C 1
ATOM 1487 O O . LYS B 1 49 ? -0.839 -7.156 0.461 1 96.88 49 LYS B O 1
ATOM 1492 N N . MET B 1 50 ? -1.916 -5.727 1.767 1 96.44 50 MET B N 1
ATOM 1493 C CA . MET B 1 50 ? -2.869 -5.355 0.726 1 96.44 50 MET B CA 1
ATOM 1494 C C . MET B 1 50 ? -2.152 -4.762 -0.482 1 96.44 50 MET B C 1
ATOM 1496 O O . MET B 1 50 ? -2.486 -5.078 -1.625 1 96.44 50 MET B O 1
ATOM 1500 N N . SER B 1 51 ? -1.185 -3.961 -0.314 1 96.94 51 SER B N 1
ATOM 1501 C CA . SER B 1 51 ? -0.564 -3.209 -1.398 1 96.94 51 SER B CA 1
ATOM 1502 C C . SER B 1 51 ? 0.52 -4.027 -2.092 1 96.94 51 SER B C 1
ATOM 1504 O O . SER B 1 51 ? 0.805 -3.816 -3.273 1 96.94 51 SER B O 1
ATOM 1506 N N . LEU B 1 52 ? 1.095 -5.035 -1.391 1 97.56 52 LEU B N 1
ATOM 1507 C CA . LEU B 1 52 ? 2.291 -5.668 -1.933 1 97.56 52 LEU B CA 1
ATOM 1508 C C . LEU B 1 52 ? 2.016 -7.121 -2.307 1 97.56 52 LEU B C 1
ATOM 1510 O O . LEU B 1 52 ? 2.818 -7.75 -2.998 1 97.56 52 LEU B O 1
ATOM 1514 N N . SER B 1 53 ? 0.881 -7.676 -2.004 1 97.56 53 SER B N 1
ATOM 1515 C CA . SER B 1 53 ? 0.616 -9.094 -2.252 1 97.56 53 SER B CA 1
ATOM 1516 C C . SER B 1 53 ? 0.711 -9.422 -3.738 1 97.56 53 SER B C 1
ATOM 1518 O O . SER B 1 53 ? 1.357 -10.398 -4.121 1 97.56 53 SER B O 1
ATOM 1520 N N . LYS B 1 54 ? 0.097 -8.602 -4.59 1 98.12 54 LYS B N 1
ATOM 1521 C CA . LYS B 1 54 ? 0.117 -8.852 -6.027 1 98.12 54 LYS B CA 1
ATOM 1522 C C . LYS B 1 54 ? 1.538 -8.789 -6.578 1 98.12 54 LYS B C 1
ATOM 1524 O O . LYS B 1 54 ? 1.908 -9.57 -7.453 1 98.12 54 LYS B O 1
ATOM 1529 N N . PHE B 1 55 ? 2.279 -7.844 -6.07 1 98.12 55 PHE B N 1
ATOM 1530 C CA . PHE B 1 55 ? 3.682 -7.723 -6.453 1 98.12 55 PHE B CA 1
ATOM 1531 C C . PHE B 1 55 ? 4.434 -9.016 -6.164 1 98.12 55 PHE B C 1
ATOM 1533 O O . PHE B 1 55 ? 5.121 -9.547 -7.039 1 98.12 55 PHE B O 1
ATOM 1540 N N . PHE B 1 56 ? 4.301 -9.547 -5.004 1 98 56 PHE B N 1
ATOM 1541 C CA . PHE B 1 56 ? 5.098 -10.695 -4.598 1 98 56 PHE B CA 1
ATOM 1542 C C . PHE B 1 56 ? 4.57 -11.977 -5.25 1 98 56 PHE B C 1
ATOM 1544 O O . PHE B 1 56 ? 5.328 -12.914 -5.484 1 98 56 PHE B O 1
ATOM 1551 N N . ILE B 1 57 ? 3.225 -12.008 -5.547 1 98.5 57 ILE B N 1
ATOM 1552 C CA . ILE B 1 57 ? 2.697 -13.133 -6.312 1 98.5 57 ILE B CA 1
ATOM 1553 C C . ILE B 1 57 ? 3.383 -13.195 -7.676 1 98.5 57 ILE B C 1
ATOM 1555 O O . ILE B 1 57 ? 3.863 -14.25 -8.086 1 98.5 57 ILE B O 1
ATOM 1559 N N . LEU B 1 58 ? 3.459 -12.062 -8.367 1 98.5 58 LEU B N 1
ATOM 1560 C CA . LEU B 1 58 ? 4.148 -12.016 -9.656 1 98.5 58 LEU B CA 1
ATOM 1561 C C . LEU B 1 58 ? 5.629 -12.344 -9.492 1 98.5 58 LEU B C 1
ATOM 1563 O O . LEU B 1 58 ? 6.215 -13.016 -10.344 1 98.5 58 LEU B O 1
ATOM 1567 N N . ALA B 1 59 ? 6.227 -11.852 -8.43 1 98.12 59 ALA B N 1
ATOM 1568 C CA . ALA B 1 59 ? 7.641 -12.109 -8.18 1 98.12 59 ALA B CA 1
ATOM 1569 C C . ALA B 1 59 ? 7.922 -13.602 -8.086 1 98.12 59 ALA B C 1
ATOM 1571 O O . ALA B 1 59 ? 8.891 -14.094 -8.664 1 98.12 59 ALA B O 1
ATOM 1572 N N . GLU B 1 60 ? 7.082 -14.289 -7.324 1 98.19 60 GLU B N 1
ATOM 1573 C CA . GLU B 1 60 ? 7.285 -15.727 -7.164 1 98.19 60 GLU B CA 1
ATOM 1574 C C . GLU B 1 60 ? 7.07 -16.469 -8.484 1 98.19 60 GLU B C 1
ATOM 1576 O O . GLU B 1 60 ? 7.812 -17.391 -8.812 1 98.19 60 GLU B O 1
ATOM 1581 N N . LEU B 1 61 ? 6.066 -16 -9.273 1 98.56 61 LEU B N 1
ATOM 1582 C CA . LEU B 1 61 ? 5.762 -16.672 -10.539 1 98.56 61 LEU B CA 1
ATOM 1583 C C . LEU B 1 61 ? 6.836 -16.375 -11.578 1 98.56 61 LEU B C 1
ATOM 1585 O O . LEU B 1 61 ? 6.977 -17.109 -12.562 1 98.56 61 LEU B O 1
ATOM 1589 N N . GLN B 1 62 ? 7.512 -15.258 -11.414 1 97.56 62 GLN B N 1
ATOM 1590 C CA . GLN B 1 62 ? 8.648 -14.945 -12.281 1 97.56 62 GLN B CA 1
ATOM 1591 C C . GLN B 1 62 ? 9.758 -15.984 -12.133 1 97.56 62 GLN B C 1
ATOM 1593 O O . GLN B 1 62 ? 10.492 -16.25 -13.086 1 97.56 62 GLN B O 1
ATOM 1598 N N . ARG B 1 63 ? 9.859 -16.578 -11.016 1 97.31 63 ARG B N 1
ATOM 1599 C CA . ARG B 1 63 ? 10.922 -17.547 -10.734 1 97.31 63 ARG B CA 1
ATOM 1600 C C . ARG B 1 63 ? 10.602 -18.906 -11.359 1 97.31 63 ARG B C 1
ATOM 1602 O O . ARG B 1 63 ? 11.484 -19.562 -11.922 1 97.31 63 ARG B O 1
ATOM 1609 N N . ARG B 1 64 ? 9.406 -19.391 -11.273 1 98 64 ARG B N 1
ATOM 1610 C CA . ARG B 1 64 ? 8.969 -20.656 -11.844 1 98 64 ARG B CA 1
ATOM 1611 C C . ARG B 1 64 ? 7.449 -20.797 -11.773 1 98 64 ARG B C 1
ATOM 1613 O O . ARG B 1 64 ? 6.797 -20.109 -10.984 1 98 64 ARG B O 1
ATOM 1620 N N . PRO B 1 65 ? 6.848 -21.672 -12.578 1 98.38 65 PRO B N 1
ATOM 1621 C CA . PRO B 1 65 ? 5.43 -22.016 -12.422 1 98.38 65 PRO B CA 1
ATOM 1622 C C . PRO B 1 65 ? 5.125 -22.672 -11.078 1 98.38 65 PRO B C 1
ATOM 1624 O O . PRO B 1 65 ? 5.969 -23.391 -10.531 1 98.38 65 PRO B O 1
ATOM 1627 N N . MET B 1 66 ? 3.971 -22.453 -10.5 1 98 66 MET B N 1
ATOM 1628 C CA . MET B 1 66 ? 3.623 -22.969 -9.18 1 98 66 MET B CA 1
ATOM 1629 C C . MET B 1 66 ? 2.121 -23.203 -9.055 1 98 66 MET B C 1
ATOM 1631 O O . MET B 1 66 ? 1.334 -22.562 -9.758 1 98 66 MET B O 1
ATOM 1635 N N . HIS B 1 67 ? 1.731 -24.109 -8.125 1 96.94 67 HIS B N 1
ATOM 1636 C CA . HIS B 1 67 ? 0.35 -24.219 -7.664 1 96.94 67 HIS B CA 1
ATOM 1637 C C . HIS B 1 67 ? -0.006 -23.078 -6.719 1 96.94 67 HIS B C 1
ATOM 1639 O O . HIS B 1 67 ? 0.882 -22.406 -6.188 1 96.94 67 HIS B O 1
ATOM 1645 N N . GLY B 1 68 ? -1.365 -22.875 -6.578 1 96.5 68 GLY B N 1
ATOM 1646 C CA . GLY B 1 68 ? -1.815 -21.797 -5.715 1 96.5 68 GLY B CA 1
ATOM 1647 C C . GLY B 1 68 ? -1.222 -21.859 -4.32 1 96.5 68 GLY B C 1
ATOM 1648 O O . GLY B 1 68 ? -0.679 -20.875 -3.82 1 96.5 68 GLY B O 1
ATOM 1649 N N . TYR B 1 69 ? -1.284 -23.016 -3.756 1 95.5 69 TYR B N 1
ATOM 1650 C CA . TYR B 1 69 ? -0.769 -23.203 -2.406 1 95.5 69 TYR B CA 1
ATOM 1651 C C . TYR B 1 69 ? 0.723 -22.906 -2.342 1 95.5 69 TYR B C 1
ATOM 1653 O O . TYR B 1 69 ? 1.196 -22.297 -1.38 1 95.5 69 TYR B O 1
ATOM 1661 N N . GLU B 1 70 ? 1.437 -23.312 -3.271 1 97.12 70 GLU B N 1
ATOM 1662 C CA . GLU B 1 70 ? 2.879 -23.094 -3.33 1 97.12 70 GLU B CA 1
ATOM 1663 C C . GLU B 1 70 ? 3.209 -21.609 -3.447 1 97.12 70 GLU B C 1
ATOM 1665 O O . GLU B 1 70 ? 4.188 -21.141 -2.867 1 97.12 70 GLU B O 1
ATOM 1670 N N . ILE B 1 71 ? 2.428 -20.875 -4.195 1 98.12 71 ILE B N 1
ATOM 1671 C CA . ILE B 1 71 ? 2.643 -19.438 -4.355 1 98.12 71 ILE B CA 1
ATOM 1672 C C . ILE B 1 71 ? 2.547 -18.75 -2.998 1 98.12 71 ILE B C 1
ATOM 1674 O O . ILE B 1 71 ? 3.451 -18.016 -2.604 1 98.12 71 ILE B O 1
ATOM 1678 N N . ALA B 1 72 ? 1.451 -19 -2.287 1 98 72 ALA B N 1
ATOM 1679 C CA . ALA B 1 72 ? 1.254 -18.391 -0.972 1 98 72 ALA B CA 1
ATOM 1680 C C . ALA B 1 72 ? 2.393 -18.766 -0.025 1 98 72 ALA B C 1
ATOM 1682 O O . ALA B 1 72 ? 2.896 -17.906 0.707 1 98 72 ALA B O 1
ATOM 1683 N N . ARG B 1 73 ? 2.814 -20.016 -0.048 1 97.94 73 ARG B N 1
ATOM 1684 C CA . ARG B 1 73 ? 3.889 -20.5 0.812 1 97.94 73 ARG B CA 1
ATOM 1685 C C . ARG B 1 73 ? 5.211 -19.828 0.471 1 97.94 73 ARG B C 1
ATOM 1687 O O . ARG B 1 73 ? 5.953 -19.422 1.366 1 97.94 73 ARG B O 1
ATOM 1694 N N . GLN B 1 74 ? 5.523 -19.719 -0.777 1 97.81 74 GLN B N 1
ATOM 1695 C CA . GLN B 1 74 ? 6.777 -19.109 -1.188 1 97.81 74 GLN B CA 1
ATOM 1696 C C . GLN B 1 74 ? 6.797 -17.609 -0.835 1 97.81 74 GLN B C 1
ATOM 1698 O O . GLN B 1 74 ? 7.828 -17.094 -0.413 1 97.81 74 GLN B O 1
ATOM 1703 N N . VAL B 1 75 ? 5.672 -16.891 -1.012 1 97.62 75 VAL B N 1
ATOM 1704 C CA . VAL B 1 75 ? 5.602 -15.5 -0.596 1 97.62 75 VAL B CA 1
ATOM 1705 C C . VAL B 1 75 ? 5.832 -15.398 0.91 1 97.62 75 VAL B C 1
ATOM 1707 O O . VAL B 1 75 ? 6.539 -14.5 1.376 1 97.62 75 VAL B O 1
ATOM 1710 N N . GLU B 1 76 ? 5.164 -16.25 1.706 1 97.75 76 GLU B N 1
ATOM 1711 C CA . GLU B 1 76 ? 5.363 -16.281 3.152 1 97.75 76 GLU B CA 1
ATOM 1712 C C . GLU B 1 76 ? 6.84 -16.422 3.506 1 97.75 76 GLU B C 1
ATOM 1714 O O . GLU B 1 76 ? 7.355 -15.695 4.352 1 97.75 76 GLU B O 1
ATOM 1719 N N . LEU B 1 77 ? 7.516 -17.359 2.85 1 96.38 77 LEU B N 1
ATOM 1720 C CA . LEU B 1 77 ? 8.914 -17.656 3.139 1 96.38 77 LEU B CA 1
ATOM 1721 C C . LEU B 1 77 ? 9.805 -16.469 2.744 1 96.38 77 LEU B C 1
ATOM 1723 O O . LEU B 1 77 ? 10.68 -16.062 3.518 1 96.38 77 LEU B O 1
ATOM 1727 N N . SER B 1 78 ? 9.547 -15.867 1.614 1 95.12 78 SER B N 1
ATOM 1728 C CA . SER B 1 78 ? 10.43 -14.836 1.088 1 95.12 78 SER B CA 1
ATOM 1729 C C . SER B 1 78 ? 10.203 -13.5 1.792 1 95.12 78 SER B C 1
ATOM 1731 O O . SER B 1 78 ? 11.055 -12.609 1.742 1 95.12 78 SER B O 1
ATOM 1733 N N . THR B 1 79 ? 9.031 -13.32 2.4 1 95.75 79 THR B N 1
ATOM 1734 C CA . THR B 1 79 ? 8.734 -12.047 3.057 1 95.75 79 THR B CA 1
ATOM 1735 C C . THR B 1 79 ? 8.531 -12.25 4.559 1 95.75 79 THR B C 1
ATOM 1737 O O . THR B 1 79 ? 8.008 -11.375 5.242 1 95.75 79 THR B O 1
ATOM 1740 N N . LYS B 1 80 ? 8.82 -13.461 5.055 1 94.56 80 LYS B N 1
ATOM 1741 C CA . LYS B 1 80 ? 8.609 -13.836 6.449 1 94.56 80 LYS B CA 1
ATOM 1742 C C . LYS B 1 80 ? 7.176 -13.539 6.887 1 94.56 80 LYS B C 1
ATOM 1744 O O . LYS B 1 80 ? 6.953 -13 7.973 1 94.56 80 LYS B O 1
ATOM 1749 N N . GLY B 1 81 ? 6.285 -13.727 5.938 1 95.06 81 GLY B N 1
ATOM 1750 C CA . GLY B 1 81 ? 4.859 -13.688 6.223 1 95.06 81 GLY B CA 1
ATOM 1751 C C . GLY B 1 81 ? 4.25 -12.312 6.016 1 95.06 81 GLY B C 1
ATOM 1752 O O . GLY B 1 81 ? 3.025 -12.172 5.992 1 95.06 81 GLY B O 1
ATOM 1753 N N . CYS B 1 82 ? 5.004 -11.25 5.77 1 93.25 82 CYS B N 1
ATOM 1754 C CA . CYS B 1 82 ? 4.562 -9.859 5.75 1 93.25 82 CYS B CA 1
ATOM 1755 C C . CYS B 1 82 ? 3.555 -9.625 4.633 1 93.25 82 CYS B C 1
ATOM 1757 O O . CYS B 1 82 ? 2.615 -8.844 4.793 1 93.25 82 CYS B O 1
ATOM 1759 N N . CYS B 1 83 ? 3.656 -10.367 3.51 1 95.94 83 CYS B N 1
ATOM 1760 C CA . CYS B 1 83 ? 2.863 -10.07 2.32 1 95.94 83 CYS B CA 1
ATOM 1761 C C . CYS B 1 83 ? 2.195 -11.336 1.788 1 95.94 83 CYS B C 1
ATOM 1763 O O . CYS B 1 83 ? 1.797 -11.391 0.624 1 95.94 83 CYS B O 1
ATOM 1765 N N . ALA B 1 84 ? 2.199 -12.344 2.611 1 96.75 84 ALA B N 1
ATOM 1766 C CA . ALA B 1 84 ? 1.619 -13.617 2.189 1 96.75 84 ALA B CA 1
ATOM 1767 C C . ALA B 1 84 ? 0.097 -13.531 2.129 1 96.75 84 ALA B C 1
ATOM 1769 O O . ALA B 1 84 ? -0.554 -13.203 3.125 1 96.75 84 ALA B O 1
ATOM 1770 N N . PRO B 1 85 ? -0.429 -13.82 0.952 1 96.75 85 PRO B N 1
ATOM 1771 C CA . PRO B 1 85 ? -1.893 -13.844 0.89 1 96.75 85 PRO B CA 1
ATOM 1772 C C . PRO B 1 85 ? -2.488 -15.094 1.532 1 96.75 85 PRO B C 1
ATOM 1774 O O . PRO B 1 85 ? -1.853 -16.156 1.541 1 96.75 85 PRO B O 1
ATOM 1777 N N . THR B 1 86 ? -3.709 -14.875 2.094 1 94.44 86 THR B N 1
ATOM 1778 C CA . THR B 1 86 ? -4.508 -16.047 2.428 1 94.44 86 THR B CA 1
ATOM 1779 C C . THR B 1 86 ? -5.051 -16.719 1.163 1 94.44 86 THR B C 1
ATOM 1781 O O . THR B 1 86 ? -5 -16.125 0.079 1 94.44 86 THR B O 1
ATOM 1784 N N . ALA B 1 87 ? -5.543 -17.984 1.34 1 92.62 87 ALA B N 1
ATOM 1785 C CA . ALA B 1 87 ? -6.176 -18.656 0.21 1 92.62 87 ALA B CA 1
ATOM 1786 C C . ALA B 1 87 ? -7.34 -17.828 -0.334 1 92.62 87 ALA B C 1
ATOM 1788 O O . ALA B 1 87 ? -7.492 -17.688 -1.549 1 92.62 87 ALA B O 1
ATOM 1789 N N . GLY B 1 88 ? -8.109 -17.312 0.491 1 94.62 88 GLY B N 1
ATOM 1790 C CA . GLY B 1 88 ? -9.266 -16.516 0.099 1 94.62 88 GLY B CA 1
ATOM 1791 C C . GLY B 1 88 ? -8.891 -15.266 -0.682 1 94.62 88 GLY B C 1
ATOM 1792 O O . GLY B 1 88 ? -9.68 -14.781 -1.5 1 94.62 88 GLY B O 1
ATOM 1793 N N . ALA B 1 89 ? -7.707 -14.742 -0.484 1 96 89 ALA B N 1
ATOM 1794 C CA . ALA B 1 89 ? -7.254 -13.531 -1.162 1 96 89 ALA B CA 1
ATOM 1795 C C . ALA B 1 89 ? -6.441 -13.875 -2.41 1 96 89 ALA B C 1
ATOM 1797 O O . ALA B 1 89 ? -6.387 -13.086 -3.355 1 96 89 ALA B O 1
ATOM 1798 N N . LEU B 1 90 ? -5.844 -15.008 -2.418 1 98.12 90 LEU B N 1
ATOM 1799 C CA . LEU B 1 90 ? -4.922 -15.391 -3.48 1 98.12 90 LEU B CA 1
ATOM 1800 C C . LEU B 1 90 ? -5.68 -15.75 -4.754 1 98.12 90 LEU B C 1
ATOM 1802 O O . LEU B 1 90 ? -5.332 -15.289 -5.84 1 98.12 90 LEU B O 1
ATOM 1806 N N . TYR B 1 91 ? -6.691 -16.516 -4.645 1 97.38 91 TYR B N 1
ATOM 1807 C CA . TYR B 1 91 ? -7.277 -17.125 -5.832 1 97.38 91 TYR B CA 1
ATOM 1808 C C . TYR B 1 91 ? -8.07 -16.109 -6.637 1 97.38 91 TYR B C 1
ATOM 1810 O O . TYR B 1 91 ? -8.062 -16.141 -7.871 1 97.38 91 TYR B O 1
ATOM 1818 N N . PRO B 1 92 ? -8.734 -15.188 -6.035 1 97.12 92 PRO B N 1
ATOM 1819 C CA . PRO B 1 92 ? -9.32 -14.102 -6.824 1 97.12 92 PRO B CA 1
ATOM 1820 C C . PRO B 1 92 ? -8.281 -13.305 -7.602 1 97.12 92 PRO B C 1
ATOM 1822 O O . PRO B 1 92 ? -8.523 -12.906 -8.742 1 97.12 92 PRO B O 1
ATOM 1825 N N . VAL B 1 93 ? -7.133 -13.062 -6.996 1 97.62 93 VAL B N 1
ATOM 1826 C CA . VAL B 1 93 ? -6.059 -12.344 -7.672 1 97.62 93 VAL B CA 1
ATOM 1827 C C . VAL B 1 93 ? -5.547 -13.164 -8.852 1 97.62 93 VAL B C 1
ATOM 1829 O O . VAL B 1 93 ? -5.34 -12.641 -9.945 1 97.62 93 VAL B O 1
ATOM 1832 N N . LEU B 1 94 ? -5.316 -14.461 -8.633 1 98.19 94 LEU B N 1
ATOM 1833 C CA . LEU B 1 94 ? -4.859 -15.336 -9.711 1 98.19 94 LEU B CA 1
ATOM 1834 C C . LEU B 1 94 ? -5.875 -15.367 -10.844 1 98.19 94 LEU B C 1
ATOM 1836 O O . LEU B 1 94 ? -5.5 -15.375 -12.023 1 98.19 94 LEU B O 1
ATOM 1840 N N . ARG B 1 95 ? -7.129 -15.406 -10.5 1 97.56 95 ARG B N 1
ATOM 1841 C CA . ARG B 1 95 ? -8.172 -15.352 -11.523 1 97.56 95 ARG B CA 1
ATOM 1842 C C . ARG B 1 95 ? -8.117 -14.039 -12.297 1 97.56 95 ARG B C 1
ATOM 1844 O O . ARG B 1 95 ? -8.211 -14.039 -13.531 1 97.56 95 ARG B O 1
ATOM 1851 N N . GLU B 1 96 ? -8 -12.953 -11.555 1 97.5 96 GLU B N 1
ATOM 1852 C CA . GLU B 1 96 ? -7.863 -11.641 -12.18 1 97.5 96 GLU B CA 1
ATOM 1853 C C . GLU B 1 96 ? -6.668 -11.609 -13.125 1 97.5 96 GLU B C 1
ATOM 1855 O O . GLU B 1 96 ? -6.773 -11.117 -14.25 1 97.5 96 GLU B O 1
ATOM 1860 N N . PHE B 1 97 ? -5.555 -12.148 -12.719 1 98.38 97 PHE B N 1
ATOM 1861 C CA . PHE B 1 97 ? -4.352 -12.195 -13.539 1 98.38 97 PHE B CA 1
ATOM 1862 C C . PHE B 1 97 ? -4.578 -13.055 -14.781 1 98.38 97 PHE B C 1
ATOM 1864 O O . PHE B 1 97 ? -4.121 -12.711 -15.867 1 98.38 97 PHE B O 1
ATOM 1871 N N . GLU B 1 98 ? -5.223 -14.125 -14.57 1 98.12 98 GLU B N 1
ATOM 1872 C CA . GLU B 1 98 ? -5.508 -15.023 -15.68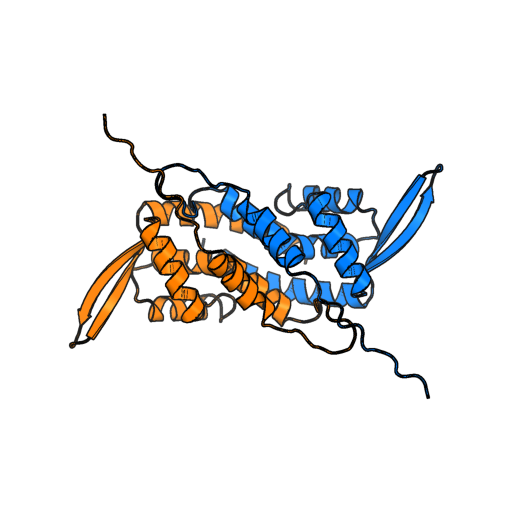8 1 98.12 98 GLU B CA 1
ATOM 1873 C C . GLU B 1 98 ? -6.43 -14.367 -16.703 1 98.12 98 GLU B C 1
ATOM 1875 O O . GLU B 1 98 ? -6.145 -14.367 -17.906 1 98.12 98 GLU B O 1
ATOM 1880 N N . GLU B 1 99 ? -7.477 -13.789 -16.234 1 97.31 99 GLU B N 1
ATOM 1881 C CA . GLU B 1 99 ? -8.438 -13.125 -17.094 1 97.31 99 GLU B CA 1
ATOM 1882 C C . GLU B 1 99 ? -7.797 -11.961 -17.844 1 97.31 99 GLU B C 1
ATOM 1884 O O . GLU B 1 99 ? -8.156 -11.688 -19 1 97.31 99 GLU B O 1
ATOM 1889 N N . GLY B 1 100 ? -6.879 -11.367 -17.172 1 97.94 100 GLY B N 1
ATOM 1890 C CA . GLY B 1 100 ? -6.203 -10.234 -17.781 1 97.94 100 GLY B CA 1
ATOM 1891 C C . GLY B 1 100 ? -5.043 -10.641 -18.672 1 97.94 100 GLY B C 1
ATOM 1892 O O . GLY B 1 100 ? -4.43 -9.797 -19.328 1 97.94 100 GLY B O 1
ATOM 1893 N N . GLY B 1 101 ? -4.711 -11.914 -18.672 1 98.38 101 GLY B N 1
ATOM 1894 C CA . GLY B 1 101 ? -3.662 -12.43 -19.531 1 98.38 101 GLY B CA 1
ATOM 1895 C C . GLY B 1 101 ? -2.279 -12.312 -18.922 1 98.38 101 GLY B C 1
ATOM 1896 O O . GLY B 1 101 ? -1.273 -12.398 -19.625 1 98.38 101 GLY B O 1
ATOM 1897 N N . TYR B 1 102 ? -2.115 -12.078 -17.688 1 98.75 102 TYR B N 1
ATOM 1898 C CA . TYR B 1 102 ? -0.831 -11.906 -17.016 1 98.75 102 TYR B CA 1
ATOM 1899 C C . TYR B 1 102 ? -0.265 -13.242 -16.562 1 98.75 102 TYR B C 1
ATOM 1901 O O . TYR B 1 102 ? 0.94 -13.375 -16.328 1 98.75 102 TYR B O 1
ATOM 1909 N N . VAL B 1 103 ? -1.159 -14.195 -16.344 1 98.75 103 VAL B N 1
ATOM 1910 C CA . VAL B 1 103 ? -0.824 -15.555 -15.938 1 98.75 103 VAL B CA 1
ATOM 1911 C C . VAL B 1 103 ? -1.699 -16.547 -16.703 1 98.75 103 VAL B C 1
ATOM 1913 O O . VAL B 1 103 ? -2.822 -16.219 -17.094 1 98.75 103 VAL B O 1
ATOM 1916 N N . THR B 1 104 ? -1.169 -17.703 -16.984 1 98.75 104 THR B N 1
ATOM 1917 C CA . THR B 1 104 ? -1.966 -18.812 -17.469 1 98.75 104 THR B CA 1
ATOM 1918 C C . THR B 1 104 ? -2.088 -19.906 -16.406 1 98.75 104 THR B C 1
ATOM 1920 O O . THR B 1 104 ? -1.274 -19.969 -15.492 1 98.75 104 THR B O 1
ATOM 1923 N N . ALA B 1 105 ? -3.1 -20.594 -16.5 1 97.56 105 ALA B N 1
ATOM 1924 C CA . ALA B 1 105 ? -3.328 -21.734 -15.602 1 97.56 105 ALA B CA 1
ATOM 1925 C C . ALA B 1 105 ? -3.557 -23.016 -16.391 1 97.56 105 ALA B C 1
ATOM 1927 O O . ALA B 1 105 ? -4.328 -23.031 -17.359 1 97.56 105 ALA B O 1
ATOM 1928 N N . LEU B 1 106 ? -2.852 -24.062 -16.047 1 95.75 106 LEU B N 1
ATOM 1929 C CA . LEU B 1 106 ? -3.023 -25.375 -16.656 1 95.75 106 LEU B CA 1
ATOM 1930 C C . LEU B 1 106 ? -3.334 -26.422 -15.594 1 95.75 106 LEU B C 1
ATOM 1932 O O . LEU B 1 106 ? -2.736 -26.422 -14.516 1 95.75 106 LEU B O 1
ATOM 1936 N N . ILE B 1 107 ? -4.32 -27.219 -15.914 1 93.44 107 ILE B N 1
ATOM 1937 C CA . ILE B 1 107 ? -4.684 -28.297 -14.992 1 93.44 107 ILE B CA 1
ATOM 1938 C C . ILE B 1 107 ? -3.734 -29.484 -15.172 1 93.44 107 ILE B C 1
ATOM 1940 O O . ILE B 1 107 ? -3.535 -29.953 -16.297 1 93.44 107 ILE B O 1
ATOM 1944 N N . GLU B 1 108 ? -3.1 -29.797 -14.164 1 89 108 GLU B N 1
ATOM 1945 C CA . GLU B 1 108 ? -2.27 -31 -14.156 1 89 108 GLU B CA 1
ATOM 1946 C C . GLU B 1 108 ? -2.914 -32.125 -13.336 1 89 108 GLU B C 1
ATOM 1948 O O . GLU B 1 108 ? -3.535 -31.844 -12.305 1 89 108 GLU B O 1
ATOM 1953 N N . HIS B 1 109 ? -2.846 -33.312 -13.953 1 86.81 109 HIS B N 1
ATOM 1954 C CA . HIS B 1 109 ? -3.375 -34.5 -13.281 1 86.81 109 HIS B CA 1
ATOM 1955 C C . HIS B 1 109 ? -2.258 -35.312 -12.625 1 86.81 109 HIS B C 1
ATOM 1957 O O . HIS B 1 109 ? -1.367 -35.812 -13.312 1 86.81 109 HIS B O 1
ATOM 1963 N N . THR B 1 110 ? -2.049 -35.062 -11.406 1 77.44 110 THR B N 1
ATOM 1964 C CA . THR B 1 110 ? -1.032 -35.812 -10.703 1 77.44 110 THR B CA 1
ATOM 1965 C C . THR B 1 110 ? -1.661 -36.656 -9.602 1 77.44 110 THR B C 1
ATOM 1967 O O . THR B 1 110 ? -2.285 -36.125 -8.688 1 77.44 110 THR B O 1
ATOM 1970 N N . GLY B 1 111 ? -1.321 -38.031 -9.68 1 82.12 111 GLY B N 1
ATOM 1971 C CA . GLY B 1 111 ? -1.797 -38.969 -8.664 1 82.12 111 GLY B CA 1
ATOM 1972 C C . GLY B 1 111 ? -3.303 -38.906 -8.477 1 82.12 111 GLY B C 1
ATOM 1973 O O . GLY B 1 111 ? -3.799 -39.031 -7.355 1 82.12 111 GLY B O 1
ATOM 1974 N N . GLY B 1 112 ? -3.998 -38.625 -9.461 1 80.25 112 GLY B N 1
ATOM 1975 C CA . GLY B 1 112 ? -5.453 -38.656 -9.406 1 80.25 112 GLY B CA 1
ATOM 1976 C C . GLY B 1 112 ? -6.051 -37.312 -8.984 1 80.25 112 GLY B C 1
ATOM 1977 O O . GLY B 1 112 ? -7.273 -37.188 -8.922 1 80.25 112 GLY B O 1
ATOM 1978 N N . ARG B 1 113 ? -5.195 -36.438 -8.57 1 85.06 113 ARG B N 1
ATOM 1979 C CA . ARG B 1 113 ? -5.711 -35.125 -8.195 1 85.06 113 ARG B CA 1
ATOM 1980 C C . ARG B 1 113 ? -5.453 -34.094 -9.297 1 85.06 113 ARG B C 1
ATOM 1982 O O . ARG B 1 113 ? -4.422 -34.156 -9.969 1 85.06 113 ARG B O 1
ATOM 1989 N N . GLN B 1 114 ? -6.496 -33.312 -9.469 1 89.38 114 GLN B N 1
ATOM 1990 C CA . GLN B 1 114 ? -6.367 -32.188 -10.406 1 89.38 114 GLN B CA 1
ATOM 1991 C C . GLN B 1 114 ? -5.859 -30.938 -9.711 1 89.38 114 GLN B C 1
ATOM 1993 O O . GLN B 1 114 ? -6.438 -30.5 -8.711 1 89.38 114 GLN B O 1
ATOM 1998 N N . ARG B 1 115 ? -4.656 -30.516 -10.109 1 89.44 115 ARG B N 1
ATOM 1999 C CA . ARG B 1 115 ? -4.098 -29.281 -9.57 1 89.44 115 ARG B CA 1
ATOM 2000 C C . ARG B 1 115 ? -3.869 -28.25 -10.672 1 89.44 115 ARG B C 1
ATOM 2002 O O . ARG B 1 115 ? -3.498 -28.609 -11.797 1 89.44 115 ARG B O 1
ATOM 2009 N N . LYS B 1 116 ? -4.152 -27.047 -10.312 1 94.75 116 LYS B N 1
ATOM 2010 C CA . LYS B 1 116 ? -3.953 -25.953 -11.266 1 94.75 116 LYS B CA 1
ATOM 2011 C C . LYS B 1 116 ? -2.57 -25.328 -11.102 1 94.75 116 LYS B C 1
ATOM 2013 O O . LYS B 1 116 ? -2.178 -24.953 -9.992 1 94.75 116 LYS B O 1
ATOM 2018 N N . VAL B 1 117 ? -1.751 -25.391 -12.234 1 97.69 117 VAL B N 1
ATOM 2019 C CA . VAL B 1 117 ? -0.421 -24.797 -12.234 1 97.69 117 VAL B CA 1
ATOM 2020 C C . VAL B 1 117 ? -0.467 -23.438 -12.945 1 97.69 117 VAL B C 1
ATOM 2022 O O . VAL B 1 117 ? -0.977 -23.344 -14.062 1 97.69 117 VAL B O 1
ATOM 2025 N N . TYR B 1 118 ? 0.067 -22.438 -12.289 1 98.56 118 TYR B N 1
ATOM 2026 C CA . TYR B 1 118 ? 0.075 -21.078 -12.812 1 98.56 118 TYR B CA 1
ATOM 2027 C C . TYR B 1 118 ? 1.442 -20.719 -13.383 1 98.56 118 TYR B C 1
ATOM 2029 O O . TYR B 1 118 ? 2.473 -21 -12.766 1 98.56 118 TYR B O 1
ATOM 2037 N N . THR B 1 119 ? 1.42 -20.125 -14.594 1 98.81 119 THR B N 1
ATOM 2038 C CA . THR B 1 119 ? 2.629 -19.688 -15.281 1 98.81 119 THR B CA 1
ATOM 2039 C C . THR B 1 119 ? 2.51 -18.234 -15.711 1 98.81 119 THR B C 1
ATOM 2041 O O . THR B 1 119 ? 1.498 -17.828 -16.281 1 98.81 119 THR B O 1
ATOM 2044 N N . ILE B 1 120 ? 3.484 -17.422 -15.359 1 98.81 120 ILE B N 1
ATOM 2045 C CA . ILE B 1 120 ? 3.484 -16.016 -15.766 1 98.81 120 ILE B CA 1
ATOM 2046 C C . ILE B 1 120 ? 3.678 -15.922 -17.281 1 98.81 120 ILE B C 1
ATOM 2048 O O . ILE B 1 120 ? 4.441 -16.688 -17.859 1 98.81 120 ILE B O 1
ATOM 2052 N N . THR B 1 121 ? 2.98 -15.055 -17.922 1 98.81 121 THR B N 1
ATOM 2053 C CA . THR B 1 121 ? 3.088 -14.82 -19.359 1 98.81 121 THR B CA 1
ATOM 2054 C C . THR B 1 121 ? 4.074 -13.695 -19.641 1 98.81 121 THR B C 1
ATOM 2056 O O . THR B 1 121 ? 4.629 -13.094 -18.719 1 98.81 121 THR B O 1
ATOM 2059 N N . ASP B 1 122 ? 4.293 -13.438 -20.984 1 98.75 122 ASP B N 1
ATOM 2060 C CA . ASP B 1 122 ? 5.098 -12.289 -21.375 1 98.75 122 ASP B CA 1
ATOM 2061 C C . ASP B 1 122 ? 4.488 -10.992 -20.844 1 98.75 122 ASP B C 1
ATOM 2063 O O . ASP B 1 122 ? 5.207 -10.102 -20.391 1 98.75 122 ASP B O 1
ATOM 2067 N N . LYS B 1 123 ? 3.162 -10.906 -20.922 1 98.75 123 LYS B N 1
ATOM 2068 C CA . LYS B 1 123 ? 2.467 -9.734 -20.391 1 98.75 123 LYS B CA 1
ATOM 2069 C C . LYS B 1 123 ? 2.652 -9.625 -18.875 1 98.75 123 LYS B C 1
ATOM 2071 O O . LYS B 1 123 ? 2.844 -8.531 -18.344 1 98.75 123 LYS B O 1
ATOM 2076 N N . GLY B 1 124 ? 2.574 -10.75 -18.188 1 98.81 124 GLY B N 1
ATOM 2077 C CA . GLY B 1 124 ? 2.82 -10.789 -16.75 1 98.81 124 GLY B CA 1
ATOM 2078 C C . GLY B 1 124 ? 4.23 -10.367 -16.375 1 98.81 124 GLY B C 1
ATOM 2079 O O . GLY B 1 124 ? 4.434 -9.68 -15.383 1 98.81 124 GLY B O 1
ATOM 2080 N N . GLN B 1 125 ? 5.18 -10.742 -17.188 1 98.75 125 GLN B N 1
ATOM 2081 C CA . GLN B 1 125 ? 6.566 -10.359 -16.953 1 98.75 125 GLN B CA 1
ATOM 2082 C C . GLN B 1 125 ? 6.75 -8.852 -17.109 1 98.75 125 GLN B C 1
ATOM 2084 O O . GLN B 1 125 ? 7.48 -8.227 -16.344 1 98.75 125 GLN B O 1
ATOM 2089 N N . ARG B 1 126 ? 6.109 -8.344 -18.109 1 98.69 126 ARG B N 1
ATOM 2090 C CA . ARG B 1 126 ? 6.16 -6.895 -18.297 1 98.69 126 ARG B CA 1
ATOM 2091 C C . ARG B 1 126 ? 5.52 -6.172 -17.109 1 98.69 126 ARG B C 1
ATOM 2093 O O . ARG B 1 126 ? 6.055 -5.176 -16.625 1 98.69 126 ARG B O 1
ATOM 2100 N N . ALA B 1 127 ? 4.391 -6.68 -16.672 1 98.56 127 ALA B N 1
ATOM 2101 C CA . ALA B 1 127 ? 3.721 -6.113 -15.516 1 98.56 127 ALA B CA 1
ATOM 2102 C C . ALA B 1 127 ? 4.637 -6.133 -14.289 1 98.56 127 ALA B C 1
ATOM 2104 O O . ALA B 1 127 ? 4.727 -5.145 -13.555 1 98.56 127 ALA B O 1
ATOM 2105 N N . PHE B 1 128 ? 5.289 -7.223 -14.086 1 98.44 128 PHE B N 1
ATOM 2106 C CA . PHE B 1 128 ? 6.195 -7.355 -12.961 1 98.44 128 PHE B CA 1
ATOM 2107 C C . PHE B 1 128 ? 7.348 -6.363 -13.07 1 98.44 128 PHE B C 1
ATOM 2109 O O . PHE B 1 128 ? 7.742 -5.746 -12.078 1 98.44 128 PHE B O 1
ATOM 2116 N N . ALA B 1 129 ? 7.902 -6.215 -14.242 1 98.12 129 ALA B N 1
ATOM 2117 C CA . ALA B 1 129 ? 9 -5.277 -14.445 1 98.12 129 ALA B CA 1
ATOM 2118 C C . ALA B 1 129 ? 8.586 -3.854 -14.086 1 98.12 129 ALA B C 1
ATOM 2120 O O . ALA B 1 129 ? 9.344 -3.115 -13.453 1 98.12 129 ALA B O 1
ATOM 2121 N N . VAL B 1 130 ? 7.395 -3.48 -14.469 1 98 130 VAL B N 1
ATOM 2122 C CA . VAL B 1 130 ? 6.879 -2.152 -14.164 1 98 130 VAL B CA 1
ATOM 2123 C C . VAL B 1 130 ? 6.695 -2.01 -12.648 1 98 130 VAL B C 1
ATOM 2125 O O . VAL B 1 130 ? 7.035 -0.975 -12.078 1 98 130 VAL B O 1
ATOM 2128 N N . ALA B 1 131 ? 6.156 -3.035 -11.992 1 97.75 131 ALA B N 1
ATOM 2129 C CA . ALA B 1 131 ? 5.973 -3.041 -10.547 1 97.75 131 ALA B CA 1
ATOM 2130 C C . ALA B 1 131 ? 7.309 -2.893 -9.82 1 97.75 131 ALA B C 1
ATOM 2132 O O . ALA B 1 131 ? 7.418 -2.127 -8.859 1 97.75 131 ALA B O 1
ATOM 2133 N N . VAL B 1 132 ? 8.289 -3.617 -10.273 1 97.06 132 VAL B N 1
ATOM 2134 C CA . VAL B 1 132 ? 9.617 -3.57 -9.672 1 97.06 132 VAL B CA 1
ATOM 2135 C C . VAL B 1 132 ? 10.164 -2.145 -9.727 1 97.06 132 VAL B C 1
ATOM 2137 O O . VAL B 1 132 ? 10.656 -1.619 -8.727 1 97.06 132 VAL B O 1
ATOM 2140 N N . GLU B 1 133 ? 10.047 -1.548 -10.836 1 95.88 133 GLU B N 1
ATOM 2141 C CA . GLU B 1 133 ? 10.555 -0.188 -11 1 95.88 133 GLU B CA 1
ATOM 2142 C C . GLU B 1 133 ? 9.828 0.783 -10.07 1 95.88 133 GLU B C 1
ATOM 2144 O O . GLU B 1 133 ? 10.461 1.626 -9.43 1 95.88 133 GLU B O 1
ATOM 2149 N N . ALA B 1 134 ? 8.555 0.629 -10.016 1 95.62 134 ALA B N 1
ATOM 2150 C CA . ALA B 1 134 ? 7.746 1.521 -9.188 1 95.62 134 ALA B CA 1
ATOM 2151 C C . ALA B 1 134 ? 8.109 1.377 -7.715 1 95.62 134 ALA B C 1
ATOM 2153 O O . ALA B 1 134 ? 8.352 2.373 -7.027 1 95.62 134 ALA B O 1
ATOM 2154 N N . TRP B 1 135 ? 8.188 0.164 -7.227 1 95.62 135 TRP B N 1
ATOM 2155 C CA . TRP B 1 135 ? 8.43 -0.083 -5.809 1 95.62 135 TRP B CA 1
ATOM 2156 C C . TRP B 1 135 ? 9.891 0.201 -5.453 1 95.62 135 TRP B C 1
ATOM 2158 O O . TRP B 1 135 ? 10.188 0.624 -4.336 1 95.62 135 TRP B O 1
ATOM 2168 N N . ARG B 1 136 ? 10.789 0.01 -6.348 1 92.5 136 ARG B N 1
ATOM 2169 C CA . ARG B 1 136 ? 12.188 0.342 -6.113 1 92.5 136 ARG B CA 1
ATOM 2170 C C . ARG B 1 136 ? 12.367 1.835 -5.855 1 92.5 136 ARG B C 1
ATOM 2172 O O . ARG B 1 136 ? 13.094 2.23 -4.945 1 92.5 136 ARG B O 1
ATOM 2179 N N . GLU B 1 137 ? 11.727 2.633 -6.605 1 90.69 137 GLU B N 1
ATOM 2180 C CA . GLU B 1 137 ? 11.781 4.082 -6.426 1 90.69 137 GLU B CA 1
ATOM 2181 C C . GLU B 1 137 ? 11.281 4.484 -5.039 1 90.69 137 GLU B C 1
ATOM 2183 O O . GLU B 1 137 ? 11.891 5.328 -4.379 1 90.69 137 GLU B O 1
ATOM 2188 N N . VAL B 1 138 ? 10.297 3.881 -4.574 1 92.12 138 VAL B N 1
ATOM 2189 C CA . VAL B 1 138 ? 9.695 4.195 -3.281 1 92.12 138 VAL B CA 1
ATOM 2190 C C . VAL B 1 138 ? 10.633 3.764 -2.154 1 92.12 138 VAL B C 1
ATOM 2192 O O . VAL B 1 138 ? 10.734 4.445 -1.134 1 92.12 138 VAL B O 1
ATOM 2195 N N . GLY B 1 139 ? 11.234 2.555 -2.334 1 90.56 139 GLY B N 1
ATOM 2196 C CA . GLY B 1 139 ? 12.195 2.072 -1.354 1 90.56 139 GLY B CA 1
ATOM 2197 C C . GLY B 1 139 ? 13.273 3.088 -1.024 1 90.56 139 GLY B C 1
ATOM 2198 O O . GLY B 1 139 ? 13.68 3.217 0.132 1 90.56 139 GLY B O 1
ATOM 2199 N N . ALA B 1 140 ? 13.68 3.896 -1.923 1 87.62 140 ALA B N 1
ATOM 2200 C CA . ALA B 1 140 ? 14.711 4.918 -1.736 1 87.62 140 ALA B CA 1
ATOM 2201 C C . ALA B 1 140 ? 14.211 6.035 -0.822 1 87.62 140 ALA B C 1
ATOM 2203 O O . ALA B 1 140 ? 14.977 6.574 -0.023 1 87.62 140 ALA B O 1
ATOM 2204 N N . TYR B 1 141 ? 12.953 6.305 -0.915 1 90.69 141 TYR B N 1
ATOM 2205 C CA . TYR B 1 141 ? 12.398 7.383 -0.102 1 90.69 141 TYR B CA 1
ATOM 2206 C C . TYR B 1 141 ? 12.141 6.91 1.325 1 90.69 141 TYR B C 1
ATOM 2208 O O . TYR B 1 141 ? 12.266 7.691 2.273 1 90.69 141 TYR B O 1
ATOM 2216 N N . LEU B 1 142 ? 11.727 5.625 1.489 1 91 142 LEU B N 1
ATOM 2217 C CA . LEU B 1 142 ? 11.5 5.047 2.809 1 91 142 LEU B CA 1
ATOM 2218 C C . LEU B 1 142 ? 12.797 4.992 3.607 1 91 142 LEU B C 1
ATOM 2220 O O . LEU B 1 142 ? 12.805 5.27 4.809 1 91 142 LEU B O 1
ATOM 2224 N N . ASP B 1 143 ? 13.906 4.691 2.98 1 83 143 ASP B N 1
ATOM 2225 C CA . ASP B 1 143 ? 15.219 4.605 3.617 1 83 143 ASP B CA 1
ATOM 2226 C C . ASP B 1 143 ? 15.656 5.961 4.16 1 83 143 ASP B C 1
ATOM 2228 O O . ASP B 1 143 ? 16.406 6.031 5.129 1 83 143 ASP B O 1
ATOM 2232 N N . GLY B 1 144 ? 15.094 6.992 3.58 1 75.81 144 GLY B N 1
ATOM 2233 C CA . GLY B 1 144 ? 15.461 8.336 4.008 1 75.81 144 GLY B CA 1
ATOM 2234 C C . GLY B 1 144 ? 14.703 8.797 5.234 1 75.81 144 GLY B C 1
ATOM 2235 O O . GLY B 1 144 ? 15.062 9.805 5.852 1 75.81 144 GLY B O 1
ATOM 2236 N N . GLN B 1 145 ? 13.586 8.18 5.586 1 74.88 145 GLN B N 1
ATOM 2237 C CA . GLN B 1 145 ? 12.766 8.602 6.719 1 74.88 145 GLN B CA 1
ATOM 2238 C C . GLN B 1 145 ? 13.32 8.055 8.031 1 74.88 145 GLN B C 1
ATOM 2240 O O . GLN B 1 145 ? 13.023 8.578 9.102 1 74.88 145 GLN B O 1
ATOM 2245 N N . GLY B 1 146 ? 14.039 6.988 8.023 1 58.25 146 GLY B N 1
ATOM 2246 C CA . GLY B 1 146 ? 14.633 6.48 9.25 1 58.25 146 GLY B CA 1
ATOM 2247 C C . GLY B 1 146 ? 15.969 7.121 9.57 1 58.25 146 GLY B C 1
ATOM 2248 O O . GLY B 1 146 ? 16.562 7.797 8.734 1 58.25 146 GLY B O 1
#

InterPro domains:
  IPR005149 Transcription regulator PadR, N-terminal [PF03551] (57-129)
  IPR036388 Winged helix-like DNA-binding domain superfamily [G3DSA:1.10.10.10] (45-144)
  IPR036390 Winged helix DNA-binding domain superfamily [SSF46785] (54-142)

Solvent-accessible surface area (backbone atoms only — not comparable to full-atom values): 16490 Å² total; per-residue (Å²): 136,82,82,78,76,81,77,76,76,72,73,66,71,52,58,64,43,44,60,48,46,63,61,62,62,58,71,67,60,72,58,90,76,77,51,82,53,62,64,38,59,65,54,50,46,51,48,47,21,69,67,38,25,67,57,45,53,46,54,53,30,70,73,42,68,39,36,67,71,53,48,34,50,50,34,20,67,67,41,74,48,56,35,36,51,51,74,84,59,41,53,59,50,52,47,52,33,35,76,62,49,26,26,46,74,44,80,40,79,54,96,85,38,81,42,55,35,35,36,55,33,75,58,24,50,48,16,42,53,42,45,51,55,53,53,52,59,49,47,60,41,57,63,64,74,105,136,81,83,79,76,80,77,75,76,73,72,65,72,54,59,65,42,45,59,49,45,63,61,61,61,59,75,68,60,71,60,90,76,75,50,81,54,61,65,38,61,65,55,51,45,50,48,49,21,68,67,38,24,67,59,46,53,46,5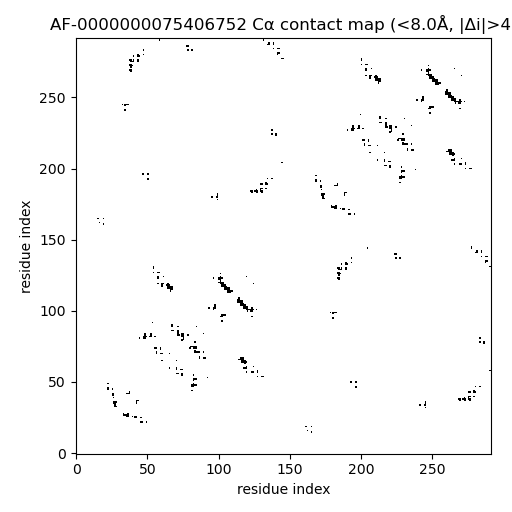3,54,32,70,75,43,68,38,36,68,70,53,47,33,51,51,33,20,66,68,42,74,48,56,34,36,50,52,73,85,58,40,53,61,50,52,49,51,31,36,75,62,50,26,27,45,74,44,80,40,79,54,96,87,38,80,42,56,36,35,35,57,32,74,58,25,49,48,16,44,54,42,45,50,54,54,53,52,59,48,46,59,41,57,64,64,73,105

Secondary structure (DSSP, 8-state):
------------THHHHHHHHHHHTS----SSS-S--TT-HHHHHHHHHHHHHHHHHHHHHHH--EEHHHHHHHHHHHTTTTTPPPHHHHHHHHHHHHHTTSEEEEEEEETTEEEEEEEE-HHHHHHHHHHHHHHHHHHHHHHTT-/------------HHHHHHHHHHHHTS----SSS-S--TT-HHHHHHHHHHHHHHHHHHHHHHH--EEHHHHHHHHHHHTTTTTPPPHHHHHHHHHHHHHTTSEEEEEEEETTEEEEEEEE-HHHHHHHHHHHHHHHHHHHHHHTT-

Sequence (292 aa):
MGNISFINILLPDKLAAATVVAMTSATRNQGKGGGVDYTDRQYWSGLIKMSLSKFFILAELQRRPMHGYEIARQVELSTKGCCAPTAGALYPVLREFEEGGYVTALIEHTGGRQRKVYTITDKGQRAFAVAVEAWREVGAYLDGQGMGNISFINILLPDKLAAATVVAMTSATRNQGKGGGVDYTDRQYWSGLIKMSLSKFFILAELQRRPMHGYEIARQVELSTKGCCAPTAGALYPVLREFEEGGYVTALIEHTGGRQRKVYTITDKGQRAFAVAVEAWREVGAYLDGQG

Nearest PDB structures (foldseek):
  1xma-assembly1_A  TM=8.984E-01  e=1.228E-05  Acetivibrio thermocellus
  1xma-assembly1_B-2  TM=9.087E-01  e=1.973E-05  Acetivibrio thermocellus
  8zf1-assembly1_A  TM=8.342E-01  e=1.241E-04  Lactococcus cremoris subsp. cremoris MG1363
  5x11-assembly3_D  TM=8.784E-01  e=9.321E-04  Bacillus spizizenii str. W23
  5z7b-assembly1_A  TM=7.152E-01  e=3.829E-04  Corynebacterium glutamicum

pLDDT: mean 80.87, std 26.37, range [23.5, 98.81]

Foldseek 3Di:
DDDPPPPPPPPDPVVVVVLVVVLVPPDQPPDDPSDDDPVDPSNVLSVQLSVCLLLQLLVVLVVDKDFQVVSLVVSCVVVVHSNRDDPVPRVVSLVVCCVVPQKPWDWDQDPNDTTIIIHGDPNVVVVNVVVCVVVVVVVVVVVVVD/DDDPPPPPPPPDPVVVVVLVVVLVPPDLVPDDPSDDDPVDPSNVLSVQLSVCLLLQLLVVLVVDKDFQVVSLVVSCVVVVHSNRDDPVPRVVSLVVCCVVPQKPWDWDQDPNDTTIIIHGDPNVVVVNVVVCVVVVVVVVVVVVVD

Organism: Magnetospirillum gryphiswaldense (strain DSM 6361 / JCM 21280 / NBRC 15271 / MSR-1) (NCBI:txid431944)

Radius of gyration: 21.44 Å; Cα contacts (8 Å, |Δi|>4): 372; chains: 2; bounding box: 47×78×75 Å